Protein AF-A0A8J5NUU6-F1 (afdb_monomer)

Structure (mmCIF, N/CA/C/O backbone):
data_AF-A0A8J5NUU6-F1
#
_entry.id   AF-A0A8J5NUU6-F1
#
loop_
_atom_site.group_PDB
_atom_site.id
_atom_site.type_symbol
_atom_site.label_atom_id
_atom_site.label_alt_id
_atom_site.label_comp_id
_atom_site.label_asym_id
_atom_site.label_entity_id
_atom_site.label_seq_id
_atom_site.pdbx_PDB_ins_code
_atom_site.Cartn_x
_atom_site.Cartn_y
_atom_site.Cartn_z
_atom_site.occupancy
_atom_site.B_iso_or_equiv
_atom_site.auth_seq_id
_atom_site.auth_comp_id
_atom_site.auth_asym_id
_atom_site.auth_atom_id
_atom_site.pdbx_PDB_model_num
ATOM 1 N N . MET A 1 1 ? 20.418 12.791 -35.215 1.00 68.12 1 MET A N 1
ATOM 2 C CA . MET A 1 1 ? 19.217 13.131 -34.440 1.00 68.12 1 MET A CA 1
ATOM 3 C C . MET A 1 1 ? 18.160 13.632 -35.411 1.00 68.12 1 MET A C 1
ATOM 5 O O . MET A 1 1 ? 18.366 14.673 -36.028 1.00 68.12 1 MET A O 1
ATOM 9 N N . SER A 1 2 ? 17.126 12.833 -35.654 1.00 91.38 2 SER A N 1
ATOM 10 C CA . SER A 1 2 ? 16.006 13.143 -36.552 1.00 91.38 2 SER A CA 1
ATOM 11 C C . SER A 1 2 ? 14.933 13.961 -35.823 1.00 91.38 2 SER A C 1
ATOM 13 O O . SER A 1 2 ? 14.820 13.896 -34.602 1.00 91.38 2 SER A O 1
ATOM 15 N N . LEU A 1 3 ? 14.109 14.704 -36.568 1.00 91.75 3 LEU A N 1
ATOM 16 C CA . LEU A 1 3 ? 12.927 15.386 -36.020 1.00 91.75 3 LEU A CA 1
ATOM 17 C C . LEU A 1 3 ? 11.977 14.395 -35.320 1.00 91.75 3 LEU A C 1
ATOM 19 O O . LEU A 1 3 ? 11.332 14.749 -34.337 1.00 91.75 3 LEU A O 1
ATOM 23 N N . GLU A 1 4 ? 11.901 13.166 -35.831 1.00 91.38 4 GLU A N 1
ATOM 24 C CA . GLU A 1 4 ? 11.040 12.117 -35.281 1.00 91.38 4 GLU A CA 1
ATOM 25 C C . GLU A 1 4 ? 11.555 11.606 -33.929 1.00 91.38 4 GLU A C 1
ATOM 27 O O . GLU A 1 4 ? 10.793 11.560 -32.970 1.00 91.38 4 GLU A O 1
ATOM 32 N N . GLU A 1 5 ? 12.865 11.357 -33.815 1.00 91.25 5 GLU A N 1
ATOM 33 C CA . GLU A 1 5 ? 13.514 10.963 -32.551 1.00 91.25 5 GLU A CA 1
ATOM 34 C C . GLU A 1 5 ? 13.291 12.018 -31.454 1.00 91.25 5 GLU A C 1
ATOM 36 O O . GLU A 1 5 ? 13.052 11.686 -30.298 1.00 91.25 5 GLU A O 1
ATOM 41 N N . LEU A 1 6 ? 13.316 13.309 -31.813 1.00 91.31 6 LEU A N 1
ATOM 42 C CA . LEU A 1 6 ? 13.080 14.398 -30.861 1.00 91.31 6 LEU A CA 1
ATOM 43 C C . LEU A 1 6 ? 11.630 14.420 -30.343 1.00 91.31 6 LEU A C 1
ATOM 45 O O . LEU A 1 6 ? 11.381 14.750 -29.183 1.00 91.31 6 LEU A O 1
ATOM 49 N N . ARG A 1 7 ? 10.661 14.092 -31.208 1.00 91.88 7 ARG A N 1
ATOM 50 C CA . ARG A 1 7 ? 9.240 14.017 -30.838 1.00 91.88 7 ARG A CA 1
ATOM 51 C C . ARG A 1 7 ? 8.976 12.821 -29.937 1.00 91.88 7 ARG A C 1
ATOM 53 O O . ARG A 1 7 ? 8.292 12.983 -28.930 1.00 91.88 7 ARG A O 1
ATOM 60 N N . GLU A 1 8 ? 9.537 11.667 -30.284 1.00 91.81 8 GLU A N 1
ATOM 61 C CA . GLU A 1 8 ? 9.449 10.449 -29.480 1.00 91.81 8 GLU A CA 1
ATOM 62 C C . GLU A 1 8 ? 10.015 10.695 -28.077 1.00 91.81 8 GLU A C 1
ATOM 64 O O . GLU A 1 8 ? 9.278 10.560 -27.098 1.00 91.81 8 GLU A O 1
ATOM 69 N N . GLN A 1 9 ? 11.237 11.231 -27.978 1.00 91.81 9 GLN A N 1
ATOM 70 C CA . GLN A 1 9 ? 11.863 11.567 -26.695 1.00 91.81 9 GLN A CA 1
ATOM 71 C C . GLN A 1 9 ? 10.992 12.496 -25.841 1.00 91.81 9 GLN A C 1
ATOM 73 O O . GLN A 1 9 ? 10.765 12.242 -24.661 1.00 91.81 9 GLN A O 1
ATOM 78 N N . HIS A 1 10 ? 10.443 13.559 -26.435 1.00 89.31 10 HIS A N 1
ATOM 79 C CA . HIS A 1 10 ? 9.573 14.477 -25.703 1.00 89.31 10 HIS A CA 1
ATOM 80 C C . HIS A 1 10 ? 8.309 13.777 -25.177 1.00 89.31 10 HIS A C 1
ATOM 82 O O . HIS A 1 10 ? 7.872 14.033 -24.054 1.00 89.31 10 HIS A O 1
ATOM 88 N N . THR A 1 11 ? 7.697 12.888 -25.968 1.00 91.88 11 THR A N 1
ATOM 89 C CA . THR A 1 11 ? 6.532 12.124 -25.499 1.00 91.88 11 THR A CA 1
ATOM 90 C C . THR A 1 11 ? 6.884 11.159 -24.373 1.00 91.88 11 THR A C 1
ATOM 92 O O . THR A 1 11 ? 6.106 11.025 -23.426 1.00 91.88 11 THR A O 1
ATOM 95 N N . GLU A 1 12 ? 8.054 10.524 -24.432 1.00 90.62 12 GLU A N 1
ATOM 96 C CA . GLU A 1 12 ? 8.555 9.657 -23.368 1.00 90.62 12 GLU A CA 1
ATOM 97 C C . GLU A 1 12 ? 8.774 10.431 -22.069 1.00 90.62 12 GLU A C 1
ATOM 99 O O . GLU A 1 12 ? 8.275 10.007 -21.026 1.00 90.62 12 GLU A O 1
ATOM 104 N N . ASP A 1 13 ? 9.423 11.595 -22.134 1.00 89.81 13 ASP A N 1
ATOM 105 C CA . ASP A 1 13 ? 9.707 12.436 -20.969 1.00 89.81 13 ASP A CA 1
ATOM 106 C C . ASP A 1 13 ? 8.416 12.921 -20.293 1.00 89.81 13 ASP A C 1
ATOM 108 O O . ASP A 1 13 ? 8.259 12.820 -19.071 1.00 89.81 13 ASP A O 1
ATOM 112 N N . VAL A 1 14 ? 7.441 13.386 -21.085 1.00 92.31 14 VAL A N 1
ATOM 113 C CA . VAL A 1 14 ? 6.120 13.795 -20.580 1.00 92.31 14 VAL A CA 1
ATOM 114 C C . VAL A 1 14 ? 5.409 12.617 -19.910 1.00 92.31 14 VAL A C 1
ATOM 116 O O . VAL A 1 14 ? 4.861 12.751 -18.812 1.00 92.31 14 VAL A O 1
ATOM 119 N N . ASN A 1 15 ? 5.438 11.438 -20.534 1.00 91.12 15 ASN A N 1
ATOM 120 C CA . ASN A 1 15 ? 4.828 10.237 -19.972 1.00 91.12 15 ASN A CA 1
ATOM 121 C C . ASN A 1 15 ? 5.528 9.787 -18.684 1.00 91.12 15 ASN A C 1
ATOM 123 O O . ASN A 1 15 ? 4.853 9.411 -17.722 1.00 91.12 15 ASN A O 1
ATOM 127 N N . ALA A 1 16 ? 6.857 9.854 -18.631 1.00 89.56 16 ALA A N 1
ATOM 128 C CA . ALA A 1 16 ? 7.640 9.533 -17.445 1.00 89.56 16 ALA A CA 1
ATOM 129 C C . ALA A 1 16 ? 7.313 10.485 -16.284 1.00 89.56 16 ALA A C 1
ATOM 131 O O . ALA A 1 16 ? 7.053 10.021 -15.169 1.00 89.56 16 ALA A O 1
ATOM 132 N N . GLY A 1 17 ? 7.228 11.792 -16.551 1.00 91.12 17 GLY A N 1
ATOM 133 C CA . GLY A 1 17 ? 6.815 12.799 -15.571 1.00 91.12 17 GLY A CA 1
ATOM 134 C C . GLY A 1 17 ? 5.411 12.539 -15.017 1.00 91.12 17 GLY A C 1
ATOM 135 O O . GLY A 1 17 ? 5.215 12.488 -13.799 1.00 91.12 17 GLY A O 1
ATOM 136 N N . ASN A 1 18 ? 4.446 12.260 -15.896 1.00 94.38 18 ASN A N 1
ATOM 137 C CA . ASN A 1 18 ? 3.076 11.924 -15.501 1.00 94.38 18 ASN A CA 1
ATOM 138 C C . ASN A 1 18 ? 3.019 10.656 -14.631 1.00 94.38 18 ASN A C 1
ATOM 140 O O . ASN A 1 18 ? 2.357 10.642 -13.589 1.00 94.38 18 ASN A O 1
ATOM 144 N N . LYS A 1 19 ? 3.751 9.597 -15.008 1.00 91.88 19 LYS A N 1
ATOM 145 C CA . LYS A 1 19 ? 3.853 8.360 -14.212 1.00 91.88 19 LYS A CA 1
ATOM 146 C C . LYS A 1 19 ? 4.470 8.628 -12.837 1.00 91.88 19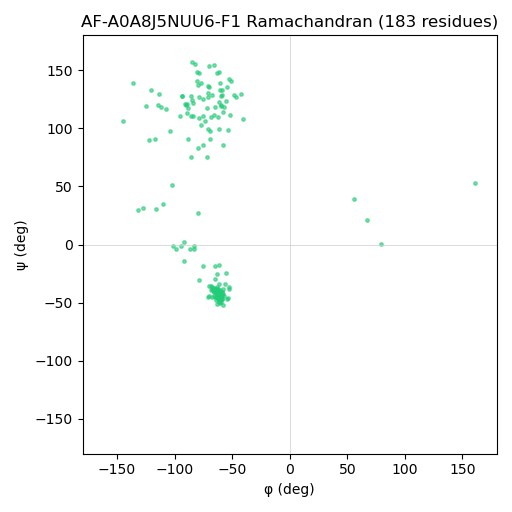 LYS A C 1
ATOM 148 O O . LYS A 1 19 ? 3.985 8.099 -11.834 1.00 91.88 19 LYS A O 1
ATOM 153 N N . ALA A 1 20 ? 5.512 9.455 -12.759 1.00 93.44 20 ALA A N 1
ATOM 154 C CA . ALA A 1 20 ? 6.141 9.824 -11.493 1.00 93.44 20 ALA A CA 1
ATOM 155 C C . ALA A 1 20 ? 5.159 10.562 -10.568 1.00 93.44 20 ALA A C 1
ATOM 157 O O . ALA A 1 20 ? 5.032 10.203 -9.393 1.00 93.44 20 ALA A O 1
ATOM 158 N N . GLN A 1 21 ? 4.396 11.518 -11.106 1.00 96.75 21 GLN A N 1
ATOM 159 C CA . GLN A 1 21 ? 3.371 12.243 -10.355 1.00 96.75 21 GLN A CA 1
ATOM 160 C C . GLN A 1 21 ? 2.261 11.313 -9.843 1.00 96.75 21 GLN A C 1
ATOM 162 O O . GLN A 1 21 ? 1.892 11.387 -8.670 1.00 96.75 21 GLN A O 1
ATOM 167 N N . GLN A 1 22 ? 1.765 10.392 -10.674 1.00 95.25 22 GLN A N 1
ATOM 168 C CA . GLN A 1 22 ? 0.768 9.399 -10.255 1.00 95.25 22 GLN A CA 1
ATOM 169 C C . GLN A 1 22 ? 1.293 8.508 -9.121 1.00 95.25 22 GLN A C 1
ATOM 171 O O . GLN A 1 22 ? 0.608 8.284 -8.121 1.00 95.25 22 GLN A O 1
ATOM 176 N N . ARG A 1 23 ? 2.541 8.034 -9.227 1.00 95.44 23 ARG A N 1
ATOM 177 C CA . ARG A 1 23 ? 3.179 7.237 -8.167 1.00 95.44 23 ARG A CA 1
ATOM 178 C C . ARG A 1 23 ? 3.325 8.031 -6.870 1.00 95.44 23 ARG A C 1
ATOM 180 O O . ARG A 1 23 ? 3.114 7.464 -5.797 1.00 95.44 23 ARG A O 1
ATOM 187 N N . LEU A 1 24 ? 3.646 9.323 -6.943 1.00 97.38 24 LEU A N 1
ATOM 188 C CA . LEU A 1 24 ? 3.690 10.202 -5.773 1.00 97.38 24 LEU A CA 1
ATOM 189 C C . LEU A 1 24 ? 2.304 10.345 -5.124 1.00 97.38 24 LEU A C 1
ATOM 191 O O . LEU A 1 24 ? 2.181 10.192 -3.909 1.00 97.38 24 LEU A O 1
ATOM 195 N N . GLN A 1 25 ? 1.252 10.561 -5.917 1.00 97.75 25 GLN A N 1
ATOM 196 C CA . GLN A 1 25 ? -0.123 10.629 -5.412 1.00 97.75 25 GLN A CA 1
ATOM 197 C C . GLN A 1 25 ? -0.541 9.334 -4.704 1.00 97.75 25 GLN A C 1
ATOM 199 O O . GLN A 1 25 ? -1.082 9.387 -3.599 1.00 97.75 25 GLN A O 1
ATOM 204 N N . LEU A 1 26 ? -0.217 8.172 -5.280 1.00 97.56 26 LEU A N 1
ATOM 205 C CA . LEU A 1 26 ? -0.448 6.873 -4.644 1.00 97.56 26 LEU A CA 1
ATOM 206 C C . LEU A 1 26 ? 0.301 6.751 -3.308 1.00 97.56 26 LEU A C 1
ATOM 208 O O . LEU A 1 26 ? -0.284 6.333 -2.308 1.00 97.56 26 LEU A O 1
ATOM 212 N N . ARG A 1 27 ? 1.575 7.161 -3.239 1.00 97.94 27 ARG A N 1
ATOM 213 C CA . ARG A 1 27 ? 2.337 7.166 -1.975 1.00 97.94 27 ARG A CA 1
ATOM 214 C C . ARG A 1 27 ? 1.673 8.049 -0.919 1.00 97.94 27 ARG A C 1
ATOM 216 O O . ARG A 1 27 ? 1.540 7.615 0.223 1.00 97.94 27 ARG A O 1
ATOM 223 N N . ASN A 1 28 ? 1.206 9.236 -1.302 1.00 98.25 28 ASN A N 1
ATOM 224 C CA . ASN A 1 28 ? 0.515 10.151 -0.395 1.00 98.25 28 ASN A CA 1
ATOM 225 C C . ASN A 1 28 ? -0.794 9.550 0.132 1.00 98.25 28 ASN A C 1
ATOM 227 O O . ASN A 1 28 ? -1.042 9.585 1.338 1.00 98.25 28 ASN A O 1
ATOM 231 N N . LEU A 1 29 ? -1.595 8.931 -0.741 1.00 98.19 29 LEU A N 1
ATOM 232 C CA . LEU A 1 29 ? -2.841 8.271 -0.347 1.00 98.19 29 LEU A CA 1
ATOM 233 C C . LEU A 1 29 ? -2.588 7.083 0.593 1.00 98.19 29 LEU A C 1
ATOM 235 O O . LEU A 1 29 ? -3.284 6.918 1.595 1.00 98.19 29 LEU A O 1
ATOM 239 N N . ARG A 1 30 ? -1.539 6.294 0.333 1.00 98.19 30 ARG A N 1
ATOM 240 C CA . ARG A 1 30 ? -1.112 5.216 1.236 1.00 98.19 30 ARG A CA 1
ATOM 241 C C . ARG A 1 30 ? -0.721 5.759 2.607 1.00 98.19 30 ARG A C 1
ATOM 243 O O . ARG A 1 30 ? -1.126 5.194 3.621 1.00 98.19 30 ARG A O 1
ATOM 250 N N . SER A 1 31 ? 0.059 6.837 2.646 1.00 98.25 31 SER A N 1
ATOM 251 C CA . SER A 1 31 ? 0.454 7.496 3.894 1.00 98.25 31 SER A CA 1
ATOM 252 C C . SER A 1 31 ? -0.759 8.003 4.671 1.00 98.25 31 SER A C 1
ATOM 254 O O . SER A 1 31 ? -0.811 7.844 5.888 1.00 98.25 31 SER A O 1
ATOM 256 N N . PHE A 1 32 ? -1.764 8.547 3.982 1.00 98.12 32 PHE A N 1
ATOM 257 C CA . PHE A 1 32 ? -3.028 8.939 4.600 1.00 98.12 32 PHE A CA 1
ATOM 258 C C . PHE A 1 32 ? -3.758 7.745 5.235 1.00 98.12 32 PHE A C 1
ATOM 260 O O . PHE A 1 32 ? -4.085 7.806 6.419 1.00 98.12 32 PHE A O 1
ATOM 267 N N . ALA A 1 33 ? -3.945 6.639 4.504 1.00 98.25 33 ALA A N 1
ATOM 268 C CA . ALA A 1 33 ? -4.604 5.441 5.037 1.00 98.25 33 ALA A CA 1
ATOM 269 C C . ALA A 1 33 ? -3.877 4.879 6.274 1.00 98.25 33 ALA A C 1
ATOM 271 O O . ALA A 1 33 ? -4.509 4.534 7.269 1.00 98.25 33 ALA A O 1
ATOM 272 N N . ILE A 1 34 ? -2.538 4.865 6.256 1.00 98.19 34 ILE A N 1
ATOM 273 C CA . ILE A 1 34 ? -1.724 4.446 7.407 1.00 98.19 34 ILE A CA 1
ATOM 274 C C . ILE A 1 34 ? -1.969 5.352 8.622 1.00 98.19 34 ILE A C 1
ATOM 276 O O . ILE A 1 34 ? -2.144 4.842 9.727 1.00 98.19 34 ILE A O 1
ATOM 280 N N . ARG A 1 35 ? -2.016 6.679 8.434 1.00 98.50 35 ARG A N 1
ATOM 281 C CA . ARG A 1 35 ? -2.304 7.626 9.527 1.00 98.50 35 ARG A CA 1
ATOM 282 C C . ARG A 1 35 ? -3.685 7.384 10.136 1.00 98.50 35 ARG A C 1
ATOM 284 O O . ARG A 1 35 ? -3.797 7.372 11.355 1.00 98.50 35 ARG A O 1
ATOM 291 N N . GLN A 1 36 ? -4.702 7.132 9.311 1.00 98.38 36 GLN A N 1
ATOM 292 C CA . GLN A 1 36 ? -6.053 6.815 9.792 1.00 98.38 36 GLN A CA 1
ATOM 293 C C . GLN A 1 36 ? -6.080 5.521 10.621 1.00 98.38 36 GLN A C 1
ATOM 295 O O . GLN A 1 36 ? -6.636 5.485 11.720 1.00 98.38 36 GLN A O 1
ATOM 300 N N . MET A 1 37 ? -5.409 4.467 10.149 1.00 98.31 37 MET A N 1
ATOM 301 C CA . MET A 1 37 ? -5.271 3.216 10.905 1.00 98.31 37 MET A CA 1
ATOM 302 C C . MET A 1 37 ? -4.555 3.425 12.247 1.00 98.31 37 MET A C 1
ATOM 304 O O . MET A 1 37 ? -4.954 2.837 13.256 1.00 98.31 37 MET A O 1
ATOM 308 N N . GLU A 1 38 ? -3.510 4.255 12.278 1.00 98.31 38 GLU A N 1
ATOM 309 C CA . GLU A 1 38 ? -2.771 4.553 13.507 1.00 98.31 38 GLU A CA 1
ATOM 310 C C . GLU A 1 38 ? -3.601 5.397 14.481 1.00 98.31 38 GLU A C 1
ATOM 312 O O . GLU A 1 38 ? -3.582 5.122 15.675 1.00 98.31 38 GLU A O 1
ATOM 317 N N . GLU A 1 39 ? -4.426 6.328 13.996 1.00 98.19 39 GLU A N 1
ATOM 318 C CA . GLU A 1 39 ? -5.352 7.087 14.843 1.00 98.19 39 GLU A CA 1
ATOM 319 C C . GLU A 1 39 ? -6.375 6.165 15.535 1.00 98.19 39 GLU A C 1
ATOM 321 O O . GLU A 1 39 ? -6.690 6.322 16.721 1.00 98.19 39 GLU A O 1
ATOM 326 N N . ILE A 1 40 ? -6.876 5.150 14.824 1.00 97.69 40 ILE A N 1
ATOM 327 C CA . ILE A 1 40 ? -7.740 4.114 15.409 1.00 97.69 40 ILE A CA 1
ATOM 328 C C . ILE A 1 40 ? -6.970 3.316 16.472 1.00 97.69 40 ILE A C 1
ATOM 330 O O . ILE A 1 40 ? -7.501 3.047 17.556 1.00 97.69 40 ILE A O 1
ATOM 334 N N . ARG A 1 41 ? -5.704 2.983 16.205 1.00 97.25 41 ARG A N 1
ATOM 335 C CA . ARG A 1 41 ? -4.829 2.277 17.151 1.00 97.25 41 ARG A CA 1
ATOM 336 C C . ARG A 1 41 ? -4.514 3.116 18.392 1.00 97.25 41 ARG A C 1
ATOM 338 O O . ARG A 1 41 ? -4.510 2.580 19.498 1.00 97.25 41 ARG A O 1
ATOM 345 N N . ASP A 1 42 ? -4.335 4.423 18.243 1.00 97.75 42 ASP A N 1
ATOM 346 C CA . ASP A 1 42 ? -4.180 5.372 19.346 1.00 97.75 42 ASP A CA 1
ATOM 347 C C . ASP A 1 42 ? -5.427 5.445 20.218 1.00 97.75 42 ASP A C 1
ATOM 349 O O . ASP A 1 42 ? -5.340 5.396 21.449 1.00 97.75 42 ASP A O 1
ATOM 353 N N . LYS A 1 43 ? -6.605 5.517 19.589 1.00 96.38 43 LYS A N 1
ATOM 354 C CA . LYS A 1 43 ? -7.888 5.478 20.302 1.00 96.38 43 LYS A CA 1
ATOM 355 C C . LYS A 1 43 ? -8.015 4.188 21.114 1.00 96.38 43 LYS A C 1
ATOM 357 O O . LYS A 1 43 ? -8.442 4.258 22.266 1.00 96.38 43 LYS A O 1
ATOM 362 N N . TRP A 1 44 ? -7.597 3.047 20.564 1.00 96.50 44 TRP A N 1
ATOM 363 C CA . TRP A 1 44 ? -7.535 1.791 21.310 1.00 96.50 44 TRP A CA 1
ATOM 364 C C . TRP A 1 44 ? -6.543 1.864 22.472 1.00 96.50 44 TRP A C 1
ATOM 366 O O . TRP A 1 44 ? -6.935 1.592 23.600 1.00 96.50 44 TRP A O 1
ATOM 376 N N . ARG A 1 45 ? -5.293 2.296 22.256 1.00 94.69 45 ARG A N 1
ATOM 377 C CA . ARG A 1 45 ? -4.286 2.396 23.331 1.00 94.69 45 ARG A CA 1
ATOM 378 C C . ARG A 1 45 ? -4.786 3.209 24.530 1.00 94.69 45 ARG A C 1
ATOM 380 O O . ARG A 1 45 ? -4.519 2.810 25.663 1.00 94.69 45 ARG A O 1
ATOM 387 N N . LYS A 1 46 ? -5.541 4.284 24.269 1.00 94.25 46 LYS A N 1
ATOM 388 C CA . LYS A 1 46 ? -6.147 5.168 25.280 1.00 94.25 46 LYS A CA 1
ATOM 389 C C . LYS A 1 46 ? -7.421 4.606 25.929 1.00 94.25 46 LYS A C 1
ATOM 391 O O . LYS A 1 46 ? -7.693 4.945 27.072 1.00 94.25 46 LYS A O 1
ATOM 396 N N . LYS A 1 47 ? -8.219 3.796 25.219 1.00 91.50 47 LYS A N 1
ATOM 397 C CA . LYS A 1 47 ? -9.562 3.335 25.649 1.00 91.50 47 LYS A CA 1
ATOM 398 C C . LYS A 1 47 ? -9.733 1.811 25.596 1.00 91.50 47 LYS A C 1
ATOM 400 O O . LYS A 1 47 ? -10.813 1.317 25.279 1.00 91.50 47 LYS A O 1
ATOM 405 N N . LYS A 1 48 ? -8.656 1.058 25.824 1.00 88.00 48 LYS A N 1
ATOM 406 C CA . LYS A 1 48 ? -8.651 -0.415 25.734 1.00 88.00 48 LYS A CA 1
ATOM 407 C C . LYS A 1 48 ? -9.329 -1.104 26.916 1.00 88.00 48 LYS A C 1
ATOM 409 O O . LYS A 1 48 ? -9.653 -2.279 26.798 1.00 88.00 48 LYS A O 1
ATOM 414 N N . GLU A 1 49 ? -9.516 -0.416 28.034 1.00 88.88 49 GLU A N 1
ATOM 415 C CA . GLU A 1 49 ? -10.222 -0.932 29.209 1.00 88.88 49 GLU A CA 1
ATOM 416 C C . GLU A 1 49 ? -11.712 -0.615 29.090 1.00 88.88 49 GLU A C 1
ATOM 418 O O . GLU A 1 49 ? -12.101 0.540 28.918 1.00 88.88 49 GLU A O 1
ATOM 423 N N . VAL A 1 50 ? -12.538 -1.661 29.106 1.00 84.50 50 VAL A N 1
ATOM 424 C CA . VAL A 1 50 ? -13.990 -1.581 28.938 1.00 84.50 50 VAL A CA 1
ATOM 425 C C . VAL A 1 50 ? -14.664 -2.485 29.967 1.00 84.50 50 VAL A C 1
ATOM 427 O O . VAL A 1 50 ? -14.211 -3.603 30.213 1.00 84.50 50 VAL A O 1
ATOM 430 N N . ILE A 1 51 ? -15.759 -2.019 30.569 1.00 84.19 51 ILE A N 1
ATOM 431 C CA . ILE A 1 51 ? -16.549 -2.812 31.516 1.00 84.19 51 ILE A CA 1
ATOM 432 C C . ILE A 1 51 ? -17.432 -3.777 30.723 1.00 84.19 51 ILE A C 1
ATOM 434 O O . ILE A 1 51 ? -18.404 -3.372 30.089 1.00 84.19 51 ILE A O 1
ATOM 438 N N . MET A 1 52 ? -17.108 -5.066 30.776 1.00 79.69 52 MET A N 1
ATOM 439 C CA . MET A 1 52 ? -17.917 -6.134 30.195 1.00 79.69 52 MET A CA 1
ATOM 440 C C . MET A 1 52 ? -18.503 -6.989 31.313 1.00 79.69 52 MET A C 1
ATOM 442 O O . MET A 1 52 ? -17.765 -7.631 32.059 1.00 79.69 52 MET A O 1
ATOM 446 N N . ASN A 1 53 ? -19.834 -7.038 31.397 1.00 81.25 53 ASN A N 1
ATOM 447 C CA . ASN A 1 53 ? -20.567 -7.820 32.399 1.00 81.25 53 ASN A CA 1
ATOM 448 C C . ASN A 1 53 ? -20.167 -7.471 33.849 1.00 81.25 53 ASN A C 1
ATOM 450 O O . ASN A 1 53 ? -20.024 -8.357 34.686 1.00 81.25 53 ASN A O 1
ATOM 454 N N . GLY A 1 54 ? -19.939 -6.184 34.134 1.00 83.88 54 GLY A N 1
ATOM 455 C CA . GLY A 1 54 ? -19.569 -5.697 35.470 1.00 83.88 54 GLY A CA 1
ATOM 456 C C . GLY A 1 54 ? -18.098 -5.892 35.855 1.00 83.88 54 GLY A C 1
ATOM 457 O O . GLY A 1 54 ? -17.711 -5.490 36.946 1.00 83.88 54 GLY A O 1
ATOM 458 N N . VAL A 1 55 ? -17.273 -6.463 34.970 1.00 85.12 55 VAL A N 1
ATOM 459 C CA . VAL A 1 55 ? -15.826 -6.619 35.174 1.00 85.12 55 VAL A CA 1
ATOM 460 C C . VAL A 1 55 ? -15.078 -5.748 34.174 1.00 85.12 55 VAL A C 1
ATOM 462 O O . VAL A 1 55 ? -15.330 -5.814 32.968 1.00 85.12 55 VAL A O 1
ATOM 465 N N . GLU A 1 56 ? -14.133 -4.949 34.662 1.00 86.88 56 GLU A N 1
ATOM 466 C CA . GLU A 1 56 ? -13.204 -4.220 33.803 1.00 86.88 56 GLU A CA 1
ATOM 467 C C . GLU A 1 56 ? -12.306 -5.207 33.056 1.00 86.88 56 GLU A C 1
ATOM 469 O O . GLU A 1 56 ? -11.563 -5.994 33.647 1.00 86.88 56 GLU A O 1
ATOM 474 N N . LYS A 1 57 ? -12.399 -5.191 31.727 1.00 90.25 57 LYS A N 1
ATOM 475 C CA . LYS A 1 57 ? -11.580 -6.012 30.844 1.00 90.25 57 LYS A CA 1
ATOM 476 C C . LYS A 1 57 ? -10.791 -5.129 29.905 1.00 90.25 57 LYS A C 1
ATOM 478 O O . LYS A 1 57 ? -11.324 -4.252 29.231 1.00 90.25 57 LYS A O 1
ATOM 483 N N . ARG A 1 58 ? -9.503 -5.428 29.797 1.00 92.06 58 ARG A N 1
ATOM 484 C CA . ARG A 1 58 ? -8.641 -4.846 28.778 1.00 92.06 58 ARG A CA 1
ATOM 485 C C . ARG A 1 58 ? -8.774 -5.646 27.484 1.00 92.06 58 ARG A C 1
ATOM 487 O O . ARG A 1 58 ? -8.332 -6.790 27.410 1.00 92.06 58 ARG A O 1
ATOM 494 N N . LEU A 1 59 ? -9.385 -5.043 26.472 1.00 93.69 59 LEU A N 1
ATOM 495 C CA . LEU A 1 59 ? -9.648 -5.680 25.186 1.00 93.69 59 LEU A CA 1
ATOM 496 C C . LEU A 1 59 ? -8.416 -5.681 24.281 1.00 93.69 59 LEU A C 1
ATOM 498 O O . LEU A 1 59 ? -7.687 -4.688 24.170 1.00 93.69 59 LEU A O 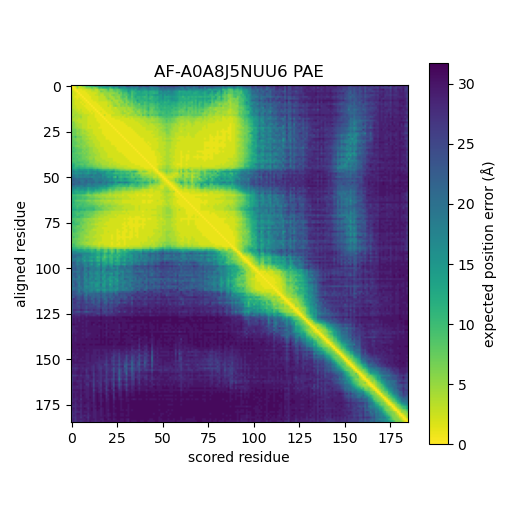1
ATOM 502 N N . GLN A 1 60 ? -8.227 -6.798 23.577 1.00 95.19 60 GLN A N 1
ATOM 503 C CA . GLN A 1 60 ? -7.311 -6.865 22.439 1.00 95.19 60 GLN A CA 1
ATOM 504 C C . GLN A 1 60 ? -7.830 -5.979 21.303 1.00 95.19 60 GLN A C 1
ATOM 506 O O . GLN A 1 60 ? -9.035 -5.760 21.188 1.00 95.19 60 GLN A O 1
ATOM 511 N N . PHE A 1 61 ? -6.938 -5.493 20.436 1.00 95.88 61 PHE A N 1
ATOM 512 C CA . PHE A 1 61 ? -7.302 -4.529 19.389 1.00 95.88 61 PHE A CA 1
ATOM 513 C C . PHE A 1 61 ? -8.470 -5.003 18.513 1.00 95.88 61 PHE A C 1
ATOM 515 O O . PHE A 1 61 ? -9.431 -4.265 18.328 1.00 95.88 61 PHE A O 1
ATOM 522 N N . LYS A 1 62 ? -8.443 -6.261 18.052 1.00 95.75 62 LYS A N 1
ATOM 523 C CA . LYS A 1 62 ? -9.515 -6.835 17.225 1.00 95.75 62 LYS A CA 1
ATOM 524 C C . LYS A 1 62 ? -10.873 -6.856 17.943 1.00 95.75 62 LYS A C 1
ATOM 526 O O . LYS A 1 62 ? -11.860 -6.391 17.393 1.00 95.75 62 LYS A O 1
ATOM 531 N N . GLN A 1 63 ? -10.902 -7.324 19.191 1.00 94.88 63 GLN A N 1
ATOM 532 C CA . GLN A 1 63 ? -12.123 -7.345 20.008 1.00 94.88 63 GLN A CA 1
ATOM 533 C C . GLN A 1 63 ? -12.646 -5.931 20.282 1.00 94.88 63 GLN A C 1
ATOM 535 O O . GLN A 1 63 ? -13.849 -5.697 20.307 1.00 94.88 63 GLN A O 1
ATOM 540 N N . TRP A 1 64 ? -11.739 -4.974 20.478 1.00 96.00 64 TRP A N 1
ATOM 541 C CA . TRP A 1 64 ? -12.095 -3.574 20.668 1.00 96.00 64 TRP A CA 1
ATOM 542 C C . TRP A 1 64 ? -12.685 -2.947 19.398 1.00 96.00 64 TRP A C 1
ATOM 544 O O . TRP A 1 64 ? -13.634 -2.171 19.492 1.00 96.00 64 TRP A O 1
ATOM 554 N N . LEU A 1 65 ? -12.167 -3.289 18.214 1.00 96.69 65 LEU A N 1
ATOM 555 C CA . LEU A 1 65 ? -12.742 -2.849 16.940 1.00 96.69 65 LEU A CA 1
ATOM 556 C C . LEU A 1 65 ? -14.175 -3.359 16.770 1.00 96.69 65 LEU A C 1
ATOM 558 O O . LEU A 1 65 ? -15.058 -2.549 16.505 1.00 96.69 65 LEU A O 1
ATOM 562 N N . GLU A 1 66 ? -14.402 -4.657 16.994 1.00 95.62 66 GLU A N 1
ATOM 563 C CA . GLU A 1 66 ? -15.731 -5.283 16.921 1.00 95.62 66 GLU A CA 1
ATOM 564 C C . GLU A 1 66 ? -16.697 -4.659 17.939 1.00 95.62 66 GLU A C 1
ATOM 566 O O . GLU A 1 66 ? -17.818 -4.294 17.596 1.00 95.62 66 GLU A O 1
ATOM 571 N N . HIS A 1 67 ? -16.251 -4.447 19.182 1.00 92.94 67 HIS A N 1
ATOM 572 C CA . HIS A 1 67 ? -17.088 -3.820 20.204 1.00 92.94 67 HIS A CA 1
ATOM 573 C C . HIS A 1 67 ? -17.443 -2.364 19.857 1.00 92.94 67 HIS A C 1
ATOM 575 O O . HIS A 1 67 ? -18.569 -1.925 20.096 1.00 92.94 67 HIS A O 1
ATOM 581 N N . THR A 1 68 ? -16.495 -1.598 19.314 1.00 93.69 68 THR A N 1
ATOM 582 C CA . THR A 1 68 ? -16.707 -0.179 18.984 1.00 93.69 68 THR A CA 1
ATOM 583 C C . THR A 1 68 ? -17.317 0.055 17.600 1.00 93.69 68 THR A C 1
ATOM 585 O O . THR A 1 68 ? -17.593 1.208 17.272 1.00 93.69 68 THR A O 1
ATOM 588 N N . GLY A 1 69 ? -17.518 -0.996 16.797 1.00 94.19 69 GLY A N 1
ATOM 589 C CA . GLY A 1 69 ? -18.004 -0.906 15.414 1.00 94.19 69 GLY A CA 1
ATOM 590 C C . GLY A 1 69 ? -17.019 -0.241 14.445 1.00 94.19 69 GLY A C 1
ATOM 591 O O . GLY A 1 69 ? -17.422 0.289 13.412 1.00 94.19 69 GLY A O 1
ATOM 592 N N . LYS A 1 70 ? -15.727 -0.203 14.794 1.00 96.06 70 LYS A N 1
ATOM 593 C CA . LYS A 1 70 ? -14.656 0.390 13.966 1.00 96.06 70 LYS A CA 1
ATOM 594 C C . LYS A 1 70 ? -13.943 -0.626 13.084 1.00 96.06 70 LYS A C 1
ATOM 596 O O . LYS A 1 70 ? -13.017 -0.270 12.359 1.00 96.06 70 LYS A O 1
ATOM 601 N N . ASP A 1 71 ? -14.336 -1.886 13.170 1.00 97.12 71 ASP A N 1
ATOM 602 C CA . ASP A 1 71 ? -13.815 -2.981 12.361 1.00 97.12 71 ASP A CA 1
ATOM 603 C C . ASP A 1 71 ? -13.980 -2.705 10.861 1.00 97.12 71 ASP A C 1
ATOM 605 O O . ASP A 1 71 ? -13.012 -2.842 10.114 1.00 97.12 71 ASP A O 1
ATOM 609 N N . VAL A 1 72 ? -15.151 -2.212 10.441 1.00 97.50 72 VAL A N 1
ATOM 610 C CA . VAL A 1 72 ? -15.432 -1.865 9.038 1.00 97.50 72 VAL A CA 1
ATOM 611 C C . VAL A 1 72 ? -14.547 -0.713 8.556 1.00 97.50 72 VAL A C 1
ATOM 613 O O . VAL A 1 72 ? -13.956 -0.786 7.478 1.00 97.50 72 VAL A O 1
ATOM 616 N N . GLU A 1 73 ? -14.416 0.343 9.363 1.00 97.44 73 GLU A N 1
ATOM 617 C CA . GLU A 1 73 ? -13.588 1.509 9.032 1.00 97.44 73 GLU A CA 1
ATOM 618 C C . GLU A 1 73 ? -12.104 1.121 8.919 1.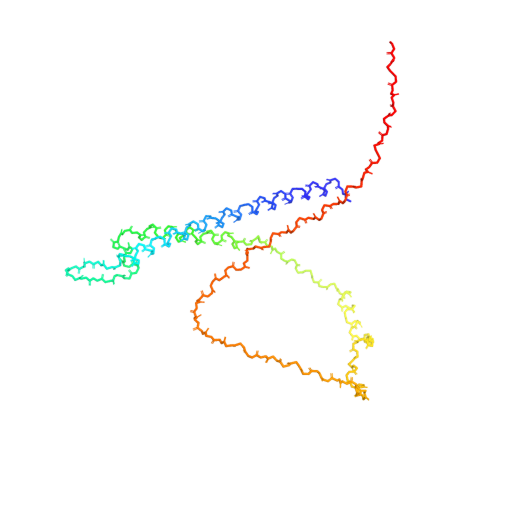00 97.44 73 GLU A C 1
ATOM 620 O O . GLU A 1 73 ? -11.446 1.432 7.924 1.00 97.44 73 GLU A O 1
ATOM 625 N N . TYR A 1 74 ? -11.583 0.378 9.900 1.00 98.25 74 TYR A N 1
ATOM 626 C CA . TYR A 1 74 ? -10.199 -0.093 9.886 1.00 98.25 74 TYR A CA 1
ATOM 627 C C . TYR A 1 74 ? -9.921 -1.018 8.691 1.00 98.25 74 TYR A C 1
ATOM 629 O O . TYR A 1 74 ? -8.893 -0.868 8.029 1.00 98.25 74 TYR A O 1
ATOM 637 N N . ALA A 1 75 ? -10.838 -1.944 8.386 1.00 97.94 75 ALA A N 1
ATOM 638 C CA . ALA A 1 75 ? -10.713 -2.851 7.247 1.00 97.94 75 ALA A CA 1
ATOM 639 C C . ALA A 1 75 ? -10.723 -2.103 5.905 1.00 97.94 75 ALA A C 1
ATOM 641 O O . ALA A 1 75 ? -9.952 -2.450 5.013 1.00 97.94 75 ALA A O 1
ATOM 642 N N . SER A 1 76 ? -11.536 -1.050 5.773 1.00 98.38 76 SER A N 1
ATOM 643 C CA . SER A 1 76 ? -11.557 -0.189 4.583 1.00 98.38 76 SER A CA 1
ATOM 644 C C . SER A 1 76 ? -10.201 0.486 4.341 1.00 98.38 76 SER A C 1
ATOM 646 O O . SER A 1 76 ? -9.654 0.423 3.234 1.00 98.38 76 SER A O 1
ATOM 648 N N . TYR A 1 77 ? -9.595 1.068 5.385 1.00 98.44 77 TYR A N 1
ATOM 649 C CA . TYR A 1 77 ? -8.268 1.677 5.263 1.00 98.44 77 TYR A CA 1
ATOM 650 C C . TYR A 1 77 ? -7.165 0.652 4.979 1.00 98.44 77 TYR A C 1
ATOM 652 O O . TYR A 1 77 ? -6.282 0.935 4.166 1.00 98.44 77 TYR A O 1
ATOM 660 N N . ASP A 1 78 ? -7.210 -0.537 5.590 1.00 98.25 78 ASP A N 1
ATOM 661 C CA . ASP A 1 78 ? -6.214 -1.579 5.316 1.00 98.25 78 ASP A CA 1
ATOM 662 C C . ASP A 1 78 ? -6.340 -2.138 3.890 1.00 98.25 78 ASP A C 1
ATOM 664 O O . ASP A 1 78 ? -5.328 -2.313 3.211 1.00 98.25 78 ASP A O 1
ATOM 668 N N . ALA A 1 79 ? -7.567 -2.327 3.391 1.00 98.25 79 ALA A N 1
ATOM 669 C CA . ALA A 1 79 ? -7.818 -2.729 2.009 1.00 98.25 79 ALA A CA 1
ATOM 670 C C . ALA A 1 79 ? -7.293 -1.683 1.014 1.00 98.25 79 ALA A C 1
ATOM 672 O O . ALA A 1 79 ? -6.555 -2.025 0.091 1.00 98.25 79 ALA A O 1
ATOM 673 N N . SER A 1 80 ? -7.588 -0.398 1.246 1.00 97.81 80 SER A N 1
ATOM 674 C CA . SER A 1 80 ? -7.057 0.710 0.441 1.00 97.81 80 SER A CA 1
ATOM 675 C C . SER A 1 80 ? -5.524 0.737 0.454 1.00 97.81 80 SER A C 1
ATOM 677 O O . SER A 1 80 ? -4.874 0.778 -0.593 1.00 97.81 80 SER A O 1
ATOM 679 N N . ARG A 1 81 ? -4.911 0.610 1.637 1.00 98.12 81 ARG A N 1
ATOM 680 C CA . ARG A 1 81 ? -3.454 0.516 1.797 1.00 98.12 81 ARG A CA 1
ATOM 681 C C . ARG A 1 81 ? -2.861 -0.667 1.019 1.00 98.12 81 ARG A C 1
ATOM 683 O O . ARG A 1 81 ? -1.781 -0.517 0.436 1.00 98.12 81 ARG A O 1
ATOM 690 N N . ALA A 1 82 ? -3.510 -1.831 1.047 1.00 97.81 82 ALA A N 1
ATOM 691 C CA . ALA A 1 82 ? -3.062 -3.036 0.353 1.00 97.81 82 ALA A CA 1
ATOM 692 C C . ALA A 1 82 ? -3.151 -2.883 -1.173 1.00 97.81 82 ALA A C 1
ATOM 694 O O . ALA A 1 82 ? -2.175 -3.174 -1.867 1.00 97.81 82 ALA A O 1
ATOM 695 N N . GLU A 1 83 ? -4.262 -2.346 -1.673 1.00 98.00 83 GLU A N 1
ATOM 696 C CA . GLU A 1 83 ? -4.482 -2.072 -3.096 1.00 98.00 83 GLU A CA 1
ATOM 697 C C . GLU A 1 83 ? -3.453 -1.074 -3.642 1.00 98.00 83 GLU A C 1
ATOM 699 O O . GLU A 1 83 ? -2.780 -1.328 -4.641 1.00 98.00 83 GLU A O 1
ATOM 704 N N . ILE A 1 84 ? -3.213 0.029 -2.930 1.00 97.81 84 ILE A N 1
ATOM 705 C CA . ILE A 1 84 ? -2.211 1.018 -3.343 1.00 97.81 84 ILE A CA 1
ATOM 706 C C . ILE A 1 84 ? -0.803 0.409 -3.359 1.00 97.81 84 ILE A C 1
ATOM 708 O O . ILE A 1 84 ? 0.000 0.697 -4.250 1.00 97.81 84 ILE A O 1
ATOM 712 N N . ARG A 1 85 ? -0.477 -0.456 -2.389 1.00 96.94 85 ARG A N 1
ATOM 713 C CA . ARG A 1 85 ? 0.804 -1.176 -2.378 1.00 96.94 85 ARG A CA 1
ATOM 714 C C . ARG A 1 85 ? 0.933 -2.083 -3.601 1.00 96.94 85 ARG A C 1
ATOM 716 O O . ARG A 1 85 ? 2.013 -2.135 -4.185 1.00 96.94 85 ARG A O 1
ATOM 723 N N . TYR A 1 86 ? -0.136 -2.781 -3.973 1.00 95.81 86 TYR A N 1
ATOM 724 C CA . TYR A 1 86 ? 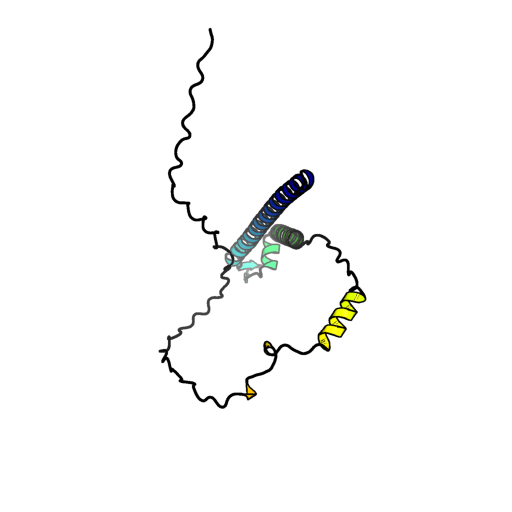-0.164 -3.605 -5.176 1.00 95.81 86 TYR A CA 1
ATOM 725 C C . TYR A 1 86 ? 0.108 -2.759 -6.427 1.00 95.81 86 TYR A C 1
ATOM 727 O O . TYR A 1 86 ? 1.036 -3.071 -7.174 1.00 95.81 86 TYR A O 1
ATOM 735 N N . GLN A 1 87 ? -0.588 -1.631 -6.596 1.00 94.56 87 GLN A N 1
ATOM 736 C CA . GLN A 1 87 ? -0.382 -0.729 -7.737 1.00 94.56 87 GLN A CA 1
ATOM 737 C C . GLN A 1 87 ? 1.039 -0.154 -7.800 1.00 94.56 87 GLN A C 1
ATOM 739 O O . GLN A 1 87 ? 1.646 -0.115 -8.868 1.00 94.56 87 GLN A O 1
ATOM 744 N N . LEU A 1 88 ? 1.615 0.245 -6.661 1.00 94.19 88 LEU A N 1
ATOM 745 C CA . LEU A 1 88 ? 2.987 0.766 -6.610 1.00 94.19 88 LEU A CA 1
ATOM 746 C C . LEU A 1 88 ? 4.045 -0.281 -6.992 1.00 94.19 88 LEU A C 1
ATOM 748 O O . LEU A 1 88 ? 5.099 0.094 -7.522 1.00 94.19 88 LEU A O 1
ATOM 752 N N . ASN A 1 89 ? 3.762 -1.558 -6.723 1.00 92.75 89 ASN A N 1
ATOM 753 C CA . ASN A 1 89 ? 4.648 -2.691 -6.983 1.00 92.75 89 ASN A CA 1
ATOM 754 C C . ASN A 1 89 ? 4.427 -3.346 -8.350 1.00 92.75 89 ASN A C 1
ATOM 756 O O . ASN A 1 89 ? 5.274 -4.136 -8.774 1.00 92.75 89 ASN A O 1
ATOM 760 N N . LYS A 1 90 ? 3.314 -3.046 -9.027 1.00 88.69 90 LYS A N 1
ATOM 761 C CA . LYS A 1 90 ? 3.038 -3.541 -10.372 1.00 88.69 90 LYS A CA 1
ATOM 762 C C . LYS A 1 90 ? 4.122 -3.012 -11.314 1.00 88.69 90 LYS A C 1
ATOM 764 O O . LYS A 1 90 ? 4.209 -1.811 -11.564 1.00 88.69 90 LYS A O 1
ATOM 769 N N . LYS A 1 91 ? 4.986 -3.911 -11.781 1.00 81.19 91 LYS A N 1
ATOM 770 C CA . LYS A 1 91 ? 5.937 -3.624 -12.857 1.00 81.19 91 LYS A CA 1
ATOM 771 C C . LYS A 1 91 ? 5.187 -3.728 -14.184 1.00 81.19 91 LYS A C 1
ATOM 773 O O . LYS A 1 91 ? 4.235 -4.498 -14.283 1.00 81.19 91 LYS A O 1
ATOM 778 N N . GLU A 1 92 ? 5.587 -2.937 -15.173 1.00 75.62 92 GLU A N 1
ATOM 779 C CA . GLU A 1 92 ? 5.159 -3.177 -16.553 1.00 75.62 92 GLU A CA 1
ATOM 780 C C . GLU A 1 92 ? 5.651 -4.568 -16.978 1.00 75.62 92 GLU A C 1
ATOM 782 O O . GLU A 1 92 ? 6.743 -4.991 -16.586 1.00 75.62 92 GLU A O 1
ATOM 787 N N . ASP A 1 93 ? 4.807 -5.311 -17.695 1.00 72.31 93 ASP A N 1
ATOM 788 C CA . ASP A 1 93 ? 5.136 -6.657 -18.162 1.00 72.31 93 ASP A CA 1
ATOM 789 C C . ASP A 1 93 ? 6.215 -6.551 -19.245 1.00 72.31 93 ASP A C 1
ATOM 791 O O . ASP A 1 93 ? 5.936 -6.389 -20.432 1.00 72.31 93 ASP A O 1
ATOM 795 N N . PHE A 1 94 ? 7.476 -6.606 -18.823 1.00 74.12 94 PHE A N 1
ATOM 796 C CA . PHE A 1 94 ? 8.608 -6.671 -19.734 1.00 74.12 94 PHE A CA 1
ATOM 797 C C . PHE A 1 94 ? 8.839 -8.125 -20.136 1.00 74.12 94 PHE A C 1
ATOM 799 O O . PHE A 1 94 ? 9.107 -8.985 -19.295 1.00 74.12 94 PHE A O 1
ATOM 806 N N . PHE A 1 95 ? 8.781 -8.405 -21.434 1.00 73.94 95 PHE A N 1
ATOM 807 C CA . PHE A 1 95 ? 9.272 -9.663 -21.975 1.00 73.94 95 PHE A CA 1
ATOM 808 C C . PHE A 1 95 ? 10.779 -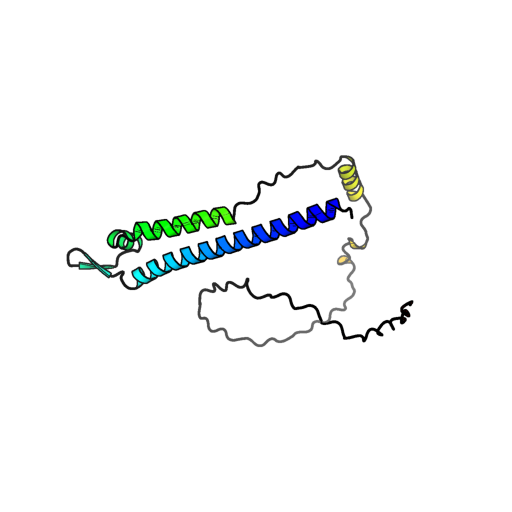9.537 -22.219 1.00 73.94 95 PHE A C 1
ATOM 810 O O . PHE A 1 95 ? 11.250 -8.642 -22.918 1.00 73.94 95 PHE A O 1
ATOM 817 N N . THR A 1 96 ? 11.569 -10.434 -21.634 1.00 75.44 96 THR A N 1
ATOM 818 C CA . THR A 1 96 ? 12.996 -10.530 -21.952 1.00 75.44 96 THR A CA 1
ATOM 819 C C . THR A 1 96 ? 13.157 -11.421 -23.176 1.00 75.44 96 THR A C 1
ATOM 821 O O . THR A 1 96 ? 12.942 -12.631 -23.102 1.00 75.44 96 THR A O 1
ATOM 824 N N . ILE A 1 97 ? 13.550 -10.842 -24.311 1.00 81.56 97 ILE A N 1
ATOM 825 C CA . ILE A 1 97 ? 13.960 -11.634 -25.472 1.00 81.56 97 ILE A CA 1
ATOM 826 C C . ILE A 1 97 ? 15.340 -12.215 -25.160 1.00 81.56 97 ILE A C 1
ATOM 828 O O . ILE A 1 97 ? 16.341 -11.502 -25.168 1.00 81.56 97 ILE A O 1
ATOM 832 N N . ASN A 1 98 ? 15.406 -13.519 -24.886 1.00 78.31 98 ASN A N 1
ATOM 833 C CA . ASN A 1 98 ? 16.682 -14.217 -24.783 1.00 78.31 98 ASN A CA 1
ATOM 834 C C . ASN A 1 98 ? 17.246 -14.430 -26.193 1.00 78.31 98 ASN A C 1
ATOM 836 O O . ASN A 1 98 ? 17.014 -15.461 -26.829 1.00 78.31 98 ASN A O 1
ATOM 840 N N . THR A 1 99 ? 17.955 -13.431 -26.711 1.00 82.12 99 THR A N 1
ATOM 841 C CA . THR A 1 99 ? 18.725 -13.597 -27.939 1.00 82.12 99 THR A CA 1
ATOM 842 C C . THR A 1 99 ? 19.877 -14.544 -27.629 1.00 82.12 99 THR A C 1
ATOM 844 O O . THR A 1 99 ? 20.797 -14.190 -26.889 1.00 82.12 99 THR A O 1
ATOM 847 N N . GLN A 1 100 ? 19.825 -15.768 -28.158 1.00 83.12 100 GLN A N 1
ATOM 848 C CA . GLN A 1 100 ? 20.930 -16.706 -27.995 1.00 83.12 100 GLN A CA 1
ATOM 849 C C . GLN A 1 100 ? 22.229 -16.056 -28.481 1.00 83.12 100 GLN A C 1
ATOM 851 O O . GLN A 1 100 ? 22.263 -15.457 -29.554 1.00 83.12 100 GLN A O 1
ATOM 856 N N . LEU A 1 101 ? 23.304 -16.207 -27.704 1.00 80.50 101 LEU A N 1
ATOM 857 C CA . LEU A 1 101 ? 24.617 -15.701 -28.090 1.00 80.50 101 LEU A CA 1
ATOM 858 C C . LEU A 1 101 ? 25.007 -16.266 -29.461 1.00 80.50 101 LEU A C 1
ATOM 860 O O . LEU A 1 101 ? 25.048 -17.495 -29.615 1.00 80.50 101 LEU A O 1
ATOM 864 N N . ALA A 1 102 ? 25.304 -15.374 -30.413 1.00 85.62 102 ALA A N 1
ATOM 865 C CA . ALA A 1 102 ? 25.684 -15.738 -31.772 1.00 85.62 102 ALA A CA 1
ATOM 866 C C . ALA A 1 102 ? 26.848 -16.751 -31.764 1.00 85.62 102 ALA A C 1
ATOM 868 O O . ALA A 1 102 ? 27.750 -16.634 -30.923 1.00 85.62 102 ALA A O 1
ATOM 869 N N . PRO A 1 103 ? 26.870 -17.738 -32.682 1.00 85.38 103 PRO A N 1
ATOM 870 C CA . PRO A 1 103 ? 27.943 -18.735 -32.753 1.00 85.38 103 PRO A CA 1
ATOM 871 C C . PRO A 1 103 ? 29.341 -18.109 -32.811 1.00 85.38 103 PRO A C 1
ATOM 873 O O . PRO A 1 103 ? 30.266 -18.596 -32.165 1.00 85.38 103 PRO A O 1
ATOM 876 N N . GLU A 1 104 ? 29.467 -16.978 -33.504 1.00 86.62 104 GLU A N 1
ATOM 877 C CA . GLU A 1 104 ? 30.710 -16.222 -33.631 1.00 86.62 104 GLU A CA 1
ATOM 878 C C . GLU A 1 104 ? 31.181 -15.621 -32.298 1.00 86.62 104 GLU A C 1
ATOM 880 O O . GLU A 1 104 ? 32.354 -15.726 -31.948 1.00 86.62 104 GLU A O 1
ATOM 885 N N . ALA A 1 105 ? 30.271 -15.086 -31.480 1.00 86.69 105 ALA A N 1
ATOM 886 C CA . ALA A 1 105 ? 30.614 -14.584 -30.150 1.00 86.69 105 ALA A CA 1
ATOM 887 C C . ALA A 1 105 ? 31.003 -15.723 -29.190 1.00 86.69 105 ALA A C 1
ATOM 889 O O . ALA A 1 105 ? 31.932 -15.580 -28.392 1.00 86.69 105 ALA A O 1
ATOM 890 N N . ARG A 1 106 ? 30.361 -16.896 -29.305 1.00 88.25 106 ARG A N 1
ATOM 891 C CA . ARG A 1 106 ? 30.781 -18.108 -28.572 1.00 88.25 106 ARG A CA 1
ATOM 892 C C . ARG A 1 106 ? 32.194 -18.533 -28.970 1.00 88.25 106 ARG A C 1
ATOM 894 O O . ARG A 1 106 ? 32.995 -18.911 -28.115 1.00 88.25 106 ARG A O 1
ATOM 901 N N . GLU A 1 107 ? 32.501 -18.464 -30.260 1.00 91.19 107 GLU A N 1
ATOM 902 C CA . GLU A 1 107 ? 33.825 -18.751 -30.799 1.00 91.19 107 GLU A CA 1
ATOM 903 C C . GLU A 1 107 ? 34.881 -17.746 -30.333 1.00 91.19 107 GLU A C 1
ATOM 905 O O . GLU A 1 107 ? 35.959 -18.161 -29.905 1.00 91.19 107 GLU A O 1
ATOM 910 N N . ALA A 1 108 ? 34.575 -16.452 -30.353 1.00 89.88 108 ALA A N 1
ATOM 911 C CA . ALA A 1 108 ? 35.476 -15.409 -29.882 1.00 89.88 108 ALA A CA 1
ATOM 912 C C . ALA A 1 108 ? 35.820 -15.589 -28.395 1.00 89.88 108 ALA A C 1
ATOM 914 O O . ALA A 1 108 ? 36.997 -15.595 -28.037 1.00 89.88 108 ALA A O 1
ATOM 915 N N . ILE A 1 109 ? 34.821 -15.844 -27.538 1.00 89.00 109 ILE A N 1
ATOM 916 C CA . ILE A 1 109 ? 35.039 -16.142 -26.111 1.00 89.00 109 ILE A CA 1
ATOM 917 C C . ILE A 1 109 ? 35.918 -17.383 -25.949 1.00 89.00 109 ILE A C 1
ATOM 919 O O . ILE A 1 109 ? 36.848 -17.388 -25.142 1.00 89.00 109 ILE A O 1
ATOM 923 N N . ARG A 1 110 ? 35.646 -18.442 -26.720 1.00 90.94 110 ARG A N 1
ATOM 924 C CA . ARG A 1 110 ? 36.464 -19.656 -26.701 1.00 90.94 110 ARG A CA 1
ATOM 925 C C . ARG A 1 110 ? 37.913 -19.348 -27.081 1.00 90.94 110 ARG A C 1
ATOM 927 O O . ARG A 1 110 ? 38.797 -19.787 -26.361 1.00 90.94 110 ARG A O 1
ATOM 934 N N . LYS A 1 111 ? 38.166 -18.588 -28.151 1.00 90.19 111 LYS A N 1
ATOM 935 C CA . LYS A 1 111 ? 39.525 -18.201 -28.579 1.00 90.19 111 LYS A CA 1
ATOM 936 C C . LYS A 1 111 ? 40.232 -17.341 -27.530 1.00 90.19 111 LYS A C 1
ATOM 938 O O . LYS A 1 111 ? 41.381 -17.613 -27.208 1.00 90.19 111 LYS A O 1
ATOM 943 N N . ALA A 1 112 ? 39.532 -16.376 -26.940 1.00 86.00 112 ALA A N 1
ATOM 944 C CA . ALA A 1 112 ? 40.083 -15.496 -25.912 1.00 86.00 112 ALA A CA 1
ATOM 945 C C . ALA A 1 112 ? 40.533 -16.255 -24.652 1.00 86.00 112 ALA A C 1
ATOM 947 O O . ALA A 1 112 ? 41.537 -15.896 -24.049 1.00 86.00 112 ALA A O 1
ATOM 948 N N . ARG A 1 113 ? 39.848 -17.346 -24.274 1.00 84.75 113 ARG A N 1
ATOM 949 C CA . ARG A 1 113 ? 40.260 -18.197 -23.138 1.00 84.75 113 ARG A CA 1
ATOM 950 C C . ARG A 1 113 ? 41.613 -18.881 -23.337 1.00 84.75 113 ARG A C 1
ATOM 952 O O . ARG A 1 113 ? 42.244 -19.244 -22.348 1.00 84.75 113 ARG A O 1
ATOM 959 N N . PHE A 1 114 ? 42.019 -19.084 -24.587 1.00 84.94 114 PHE A N 1
ATOM 960 C CA . PHE A 1 114 ? 43.298 -19.698 -24.944 1.00 84.94 114 PHE A CA 1
ATOM 961 C C . PHE A 1 114 ? 44.354 -18.675 -25.371 1.00 84.94 114 PHE A C 1
ATOM 963 O O . PHE A 1 114 ? 45.471 -19.073 -25.678 1.00 84.94 114 PHE A O 1
ATOM 970 N N . ALA A 1 115 ? 44.017 -17.384 -25.409 1.00 85.19 115 ALA A N 1
ATOM 971 C CA . ALA A 1 115 ? 44.991 -16.341 -25.681 1.00 85.19 115 ALA A CA 1
ATOM 972 C C . ALA A 1 115 ? 45.958 -16.185 -24.500 1.00 85.19 115 ALA A C 1
ATOM 974 O O . ALA A 1 115 ? 45.609 -16.462 -23.345 1.00 85.19 115 ALA A O 1
ATOM 975 N N . ASP A 1 116 ? 47.166 -15.713 -24.797 1.00 83.38 116 ASP A N 1
ATOM 976 C CA . ASP A 1 116 ? 48.150 -15.400 -23.772 1.00 83.38 116 ASP A CA 1
ATOM 977 C C . ASP A 1 116 ? 47.589 -14.339 -22.827 1.00 83.38 116 ASP A C 1
ATOM 979 O O . ASP A 1 116 ? 47.078 -13.290 -23.229 1.00 83.38 116 ASP A O 1
ATOM 983 N N . LYS A 1 117 ? 47.649 -14.645 -21.536 1.00 80.62 117 LYS A N 1
ATOM 984 C CA . LYS A 1 117 ? 47.145 -13.760 -20.492 1.00 80.62 117 LYS A CA 1
ATOM 985 C C . LYS A 1 117 ? 48.069 -12.541 -20.405 1.00 80.62 117 LYS A C 1
ATOM 987 O O . LYS A 1 117 ? 49.289 -12.724 -20.397 1.00 80.62 117 LYS A O 1
ATOM 992 N N . PRO A 1 118 ? 47.539 -11.309 -20.311 1.00 79.56 118 PRO A N 1
ATOM 993 C CA . PRO A 1 118 ? 48.386 -10.134 -20.161 1.00 79.56 118 PRO A CA 1
ATOM 994 C C . PRO A 1 118 ? 49.157 -10.210 -18.839 1.00 79.56 118 PRO A C 1
ATOM 996 O O . PRO A 1 118 ? 48.630 -10.701 -17.836 1.00 79.56 118 PRO A O 1
ATOM 999 N N . LEU A 1 119 ? 50.380 -9.673 -18.813 1.00 68.44 119 LEU A N 1
ATOM 1000 C CA . LEU A 1 119 ? 51.244 -9.650 -17.621 1.00 68.44 119 LEU A CA 1
ATOM 1001 C C . LEU A 1 119 ? 50.572 -8.994 -16.402 1.00 68.44 119 LEU A C 1
ATOM 1003 O O . LEU A 1 119 ? 50.899 -9.334 -15.274 1.00 68.44 119 LEU A O 1
ATOM 1007 N N . SER A 1 120 ? 49.585 -8.116 -16.615 1.00 74.19 120 SER A N 1
ATOM 1008 C CA . SER A 1 120 ? 48.774 -7.502 -15.553 1.00 74.19 120 SER A CA 1
ATOM 1009 C C . SER A 1 120 ? 47.897 -8.490 -14.776 1.00 74.19 120 SER A C 1
ATOM 1011 O O . SER A 1 120 ? 47.423 -8.163 -13.695 1.00 74.19 120 SER A O 1
ATOM 1013 N N . SER A 1 121 ? 47.643 -9.674 -15.338 1.00 73.50 121 SER A N 1
ATOM 1014 C CA . SER A 1 121 ? 46.896 -10.763 -14.696 1.00 73.50 121 SER A CA 1
ATOM 1015 C C . SER A 1 121 ? 47.806 -11.826 -14.077 1.00 73.50 121 SER A C 1
ATOM 1017 O O . SER A 1 121 ? 47.312 -12.765 -13.452 1.00 73.50 121 SER A O 1
ATOM 1019 N N . ALA A 1 122 ? 49.126 -11.698 -14.258 1.00 75.56 122 ALA A N 1
ATOM 1020 C CA . ALA A 1 122 ? 50.084 -12.537 -13.564 1.00 75.56 122 ALA A CA 1
ATOM 1021 C C . ALA A 1 122 ? 50.113 -12.136 -12.084 1.00 75.56 122 ALA A C 1
ATOM 1023 O O . ALA A 1 122 ? 50.240 -10.961 -11.749 1.00 75.56 122 ALA A O 1
ATOM 1024 N N . ASP A 1 123 ? 49.997 -13.123 -11.201 1.00 75.06 123 ASP A N 1
ATOM 1025 C CA . ASP A 1 123 ? 50.168 -12.925 -9.767 1.00 75.06 123 ASP A CA 1
ATOM 1026 C C . ASP A 1 123 ? 51.654 -12.675 -9.463 1.00 75.06 123 ASP A C 1
ATOM 1028 O O . ASP A 1 123 ? 52.474 -13.598 -9.422 1.00 75.06 123 ASP A O 1
ATOM 1032 N N . LEU A 1 124 ? 52.007 -11.397 -9.306 1.00 70.69 124 LEU A N 1
ATOM 1033 C CA . LEU A 1 124 ? 53.365 -10.954 -8.994 1.00 70.69 124 LEU A CA 1
ATOM 1034 C C . LEU A 1 124 ? 53.674 -11.032 -7.491 1.00 70.69 124 LEU A C 1
ATOM 1036 O O . LEU A 1 124 ? 54.810 -10.764 -7.101 1.00 70.69 124 LEU A O 1
ATOM 1040 N N . SER A 1 125 ? 52.724 -11.439 -6.637 1.00 69.00 125 SER A N 1
ATOM 1041 C CA . SER A 1 125 ? 52.942 -11.542 -5.187 1.00 69.00 125 SER A CA 1
ATOM 1042 C C . SER A 1 125 ? 54.035 -12.551 -4.815 1.00 69.00 125 SER A C 1
ATOM 1044 O O . SER A 1 125 ? 54.596 -12.481 -3.725 1.00 69.00 125 SER A O 1
ATOM 1046 N N . ARG A 1 126 ? 54.406 -13.458 -5.729 1.00 62.84 126 ARG A N 1
ATOM 1047 C CA . ARG A 1 126 ? 55.520 -14.409 -5.553 1.00 62.84 126 ARG A CA 1
ATOM 1048 C C . ARG A 1 126 ? 56.903 -13.838 -5.895 1.00 62.84 126 ARG A C 1
ATOM 1050 O O . ARG A 1 126 ? 57.888 -14.546 -5.714 1.00 62.84 126 ARG A O 1
ATOM 1057 N N . LEU A 1 127 ? 56.995 -12.596 -6.382 1.00 64.38 127 LEU A N 1
ATOM 1058 C CA . LEU A 1 127 ? 58.262 -11.925 -6.718 1.00 64.38 127 LEU A CA 1
ATOM 1059 C C . LEU A 1 127 ? 58.852 -11.100 -5.558 1.00 64.38 127 LEU A C 1
ATOM 1061 O O . LEU A 1 127 ? 59.885 -10.454 -5.725 1.00 64.38 127 LEU A O 1
ATOM 1065 N N . LEU A 1 128 ? 58.221 -11.105 -4.382 1.00 57.16 128 LEU A N 1
ATOM 1066 C CA . LEU A 1 128 ? 58.594 -10.234 -3.269 1.00 57.16 128 LEU A CA 1
ATOM 1067 C C . LEU A 1 128 ? 59.677 -10.860 -2.375 1.00 57.16 128 LEU A C 1
ATOM 1069 O O . LEU A 1 128 ? 59.391 -11.514 -1.378 1.00 57.16 128 LEU A O 1
ATOM 1073 N N . CYS A 1 129 ? 60.934 -10.571 -2.712 1.00 57.56 129 CYS A N 1
ATOM 1074 C CA . CYS A 1 129 ? 62.019 -10.407 -1.737 1.00 57.56 129 CYS A CA 1
ATOM 1075 C C . CYS A 1 129 ? 62.457 -8.929 -1.645 1.00 57.56 129 CYS A C 1
ATOM 1077 O O . CYS A 1 129 ? 63.642 -8.653 -1.480 1.00 57.56 129 CYS A O 1
ATOM 1079 N N . SER A 1 130 ? 61.538 -7.966 -1.790 1.00 59.28 130 SER A N 1
ATOM 1080 C CA . SER A 1 130 ? 61.819 -6.561 -1.454 1.00 59.28 130 SER A CA 1
ATOM 1081 C C . SER A 1 130 ? 61.144 -6.210 -0.130 1.00 59.28 130 SER A C 1
ATOM 1083 O O . SER A 1 130 ? 59.940 -5.953 -0.074 1.00 59.28 130 SER A O 1
ATOM 1085 N N . ASP A 1 131 ? 61.935 -6.270 0.932 1.00 60.53 131 ASP A N 1
ATOM 1086 C CA . ASP A 1 131 ? 61.571 -5.953 2.309 1.00 60.53 131 ASP A CA 1
ATOM 1087 C C . ASP A 1 131 ? 61.591 -4.429 2.533 1.00 60.53 131 ASP A C 1
ATOM 1089 O O . ASP A 1 131 ? 62.595 -3.853 2.949 1.00 60.53 131 ASP A O 1
ATOM 1093 N N . ASN A 1 132 ? 60.500 -3.748 2.169 1.00 62.22 132 ASN A N 1
ATOM 1094 C CA . ASN A 1 132 ? 60.386 -2.287 2.276 1.00 62.22 132 ASN A CA 1
ATOM 1095 C C . ASN A 1 132 ? 59.073 -1.840 2.952 1.00 62.22 132 ASN A C 1
ATOM 1097 O O . ASN A 1 132 ? 58.560 -0.763 2.645 1.00 62.22 132 ASN A O 1
ATOM 1101 N N . THR A 1 133 ? 58.504 -2.646 3.853 1.00 62.41 133 THR A N 1
ATOM 1102 C CA . THR A 1 133 ? 57.278 -2.263 4.578 1.00 62.41 133 THR A CA 1
ATOM 1103 C C . THR A 1 133 ? 57.640 -1.611 5.912 1.00 62.41 133 THR A C 1
ATOM 1105 O O . THR A 1 133 ? 58.401 -2.175 6.692 1.00 62.41 133 THR A O 1
ATOM 1108 N N . VAL A 1 134 ? 57.100 -0.418 6.175 1.00 55.97 134 VAL A N 1
ATOM 1109 C CA . VAL A 1 134 ? 57.211 0.285 7.463 1.00 55.97 134 VAL A CA 1
ATOM 1110 C C . VAL A 1 134 ? 55.812 0.368 8.066 1.00 55.97 134 VAL A C 1
ATOM 1112 O O . VAL A 1 134 ? 54.918 0.949 7.450 1.00 55.97 134 VAL A O 1
ATOM 1115 N N . ASP A 1 135 ? 55.625 -0.205 9.254 1.00 49.88 135 ASP A N 1
ATOM 1116 C CA . ASP A 1 135 ? 54.355 -0.168 9.983 1.00 49.88 135 ASP A CA 1
ATOM 1117 C C . ASP A 1 135 ? 54.242 1.109 10.825 1.00 49.88 135 ASP A C 1
ATOM 1119 O O . ASP A 1 135 ? 55.109 1.415 11.646 1.00 49.88 135 ASP A O 1
ATOM 1123 N N . PHE A 1 136 ? 53.138 1.840 10.659 1.00 47.56 136 PHE A N 1
ATOM 1124 C CA . PHE A 1 136 ? 52.774 2.964 11.520 1.00 47.56 136 PHE A CA 1
ATOM 1125 C C . PHE A 1 136 ? 51.598 2.566 12.411 1.00 47.56 136 PHE A C 1
ATOM 1127 O O . PHE A 1 136 ? 50.495 2.308 11.932 1.00 47.56 136 PHE A O 1
ATOM 1134 N N . THR A 1 137 ? 51.816 2.551 13.723 1.00 49.84 137 THR A N 1
ATOM 1135 C CA . THR A 1 137 ? 50.762 2.317 14.715 1.00 49.84 137 THR A CA 1
ATOM 1136 C C . THR A 1 137 ? 50.108 3.641 15.111 1.00 49.84 137 THR A C 1
ATOM 1138 O O . THR A 1 137 ? 50.748 4.476 15.751 1.00 49.84 137 THR A O 1
ATOM 1141 N N . LEU A 1 138 ? 48.832 3.831 14.763 1.00 49.53 138 LEU A N 1
ATOM 1142 C CA . LEU A 1 138 ? 48.010 4.939 15.256 1.00 49.53 138 LEU A CA 1
ATOM 1143 C C . LEU A 1 138 ? 47.202 4.472 16.475 1.00 49.53 138 LEU A C 1
ATOM 1145 O O . LEU A 1 138 ? 46.291 3.657 16.351 1.00 49.53 138 LEU A O 1
ATOM 1149 N N . THR A 1 139 ? 47.539 4.986 17.656 1.00 45.88 139 THR A N 1
ATOM 1150 C CA . THR A 1 139 ? 46.839 4.680 18.910 1.00 45.88 139 THR A CA 1
ATOM 1151 C C . THR A 1 139 ? 45.501 5.423 18.961 1.00 45.88 139 THR A C 1
ATOM 1153 O O . THR A 1 139 ? 45.476 6.646 19.090 1.00 45.88 139 THR A O 1
ATOM 1156 N N . GLN A 1 140 ? 44.385 4.698 18.875 1.00 49.47 140 GLN A N 1
ATOM 1157 C CA . GLN A 1 140 ? 43.037 5.237 19.076 1.00 49.47 140 GLN A CA 1
ATOM 1158 C C . GLN A 1 140 ? 42.616 5.052 20.542 1.00 49.47 140 GLN A C 1
ATOM 1160 O O . GLN A 1 140 ? 42.698 3.948 21.078 1.00 49.47 140 GLN A O 1
ATOM 1165 N N . ALA A 1 141 ? 42.180 6.130 21.198 1.00 47.62 141 ALA A N 1
ATOM 1166 C CA . ALA A 1 141 ? 41.606 6.074 22.545 1.00 47.62 141 ALA A CA 1
ATOM 1167 C C . ALA A 1 141 ? 40.134 5.599 22.500 1.00 47.62 141 ALA A C 1
ATOM 1169 O O . ALA A 1 141 ? 39.443 5.887 21.517 1.00 47.62 141 ALA A O 1
ATOM 1170 N N . PRO A 1 142 ? 39.645 4.878 23.528 1.00 46.31 142 PRO A N 1
ATOM 1171 C CA . PRO A 1 142 ? 38.331 4.243 23.510 1.00 46.31 142 PRO A CA 1
ATOM 1172 C C . PRO A 1 142 ? 37.212 5.252 23.807 1.00 46.31 142 PRO A C 1
ATOM 1174 O O . PRO A 1 142 ? 37.338 6.081 24.705 1.00 46.31 142 PRO A O 1
ATOM 1177 N N . ALA A 1 143 ? 36.115 5.166 23.053 1.00 47.47 143 ALA A N 1
ATOM 1178 C CA . ALA A 1 143 ? 34.873 5.873 23.349 1.00 47.47 143 ALA A CA 1
ATOM 1179 C C . ALA A 1 143 ? 33.991 4.990 24.245 1.00 47.47 143 ALA A C 1
ATOM 1181 O O . ALA A 1 143 ? 33.638 3.876 23.853 1.00 47.47 143 ALA A O 1
ATOM 1182 N N . ASP A 1 144 ? 33.660 5.494 25.436 1.00 45.25 144 ASP A N 1
ATOM 1183 C CA . ASP A 1 144 ? 32.660 4.911 26.332 1.00 45.25 144 ASP A CA 1
ATOM 1184 C C . ASP A 1 144 ? 31.288 4.880 25.647 1.00 45.25 144 ASP A C 1
ATOM 1186 O O . ASP A 1 144 ? 30.853 5.851 25.024 1.00 45.25 144 ASP A O 1
ATOM 1190 N N . GLN A 1 145 ? 30.626 3.728 25.742 1.00 45.44 145 GLN A N 1
ATOM 1191 C CA . GLN A 1 145 ? 29.364 3.422 25.083 1.00 45.44 145 GLN A CA 1
ATOM 1192 C C . GLN A 1 145 ? 28.334 3.052 26.155 1.00 45.44 145 GLN A C 1
ATOM 1194 O O . GLN A 1 145 ? 28.191 1.881 26.510 1.00 45.44 145 GLN A O 1
ATOM 1199 N N . ASP A 1 146 ? 27.615 4.056 26.655 1.00 42.75 146 ASP A N 1
ATOM 1200 C CA . ASP A 1 146 ? 26.354 3.844 27.361 1.00 42.75 146 ASP A CA 1
ATOM 1201 C C . ASP A 1 146 ? 25.272 3.507 26.329 1.00 42.75 146 ASP A C 1
ATOM 1203 O O . ASP A 1 146 ? 25.088 4.197 25.323 1.00 42.75 146 ASP A O 1
ATOM 1207 N N . LYS A 1 147 ? 24.609 2.373 26.553 1.00 42.84 147 LYS A N 1
ATOM 1208 C CA . LYS A 1 147 ? 23.559 1.835 25.696 1.00 42.84 147 LYS A CA 1
ATOM 1209 C C . LYS A 1 147 ? 22.207 2.350 26.165 1.00 42.84 147 LYS A C 1
ATOM 1211 O O . LYS A 1 147 ? 21.798 2.000 27.265 1.00 42.84 147 LYS A O 1
ATOM 1216 N N . ASP A 1 148 ? 21.495 3.037 25.281 1.00 41.28 148 ASP A N 1
ATOM 1217 C CA . ASP A 1 148 ? 20.036 3.013 25.272 1.00 41.28 148 ASP A CA 1
ATOM 1218 C C . ASP A 1 148 ? 19.565 2.581 23.881 1.00 41.28 148 ASP A C 1
ATOM 1220 O O . ASP A 1 148 ? 19.921 3.147 22.846 1.00 41.28 148 ASP A O 1
ATOM 1224 N N . GLU A 1 149 ? 18.846 1.466 23.881 1.00 52.50 149 GLU A N 1
ATOM 1225 C CA . GLU A 1 149 ? 18.386 0.716 22.722 1.00 52.50 149 GLU A CA 1
ATOM 1226 C C . GLU A 1 149 ? 17.061 1.317 22.239 1.00 52.50 149 GLU A C 1
ATOM 1228 O O . GLU A 1 149 ? 15.987 0.765 22.467 1.00 52.50 149 GLU A O 1
ATOM 1233 N N . ASP A 1 150 ? 17.136 2.473 21.576 1.00 45.72 150 ASP A N 1
ATOM 1234 C CA . ASP A 1 150 ? 16.003 3.017 20.834 1.00 45.72 150 ASP A CA 1
ATOM 1235 C C . ASP A 1 150 ? 16.016 2.477 19.400 1.00 45.72 150 ASP A C 1
ATOM 1237 O O . ASP A 1 150 ? 16.941 2.674 18.613 1.00 45.72 150 ASP A O 1
ATOM 1241 N N . ASN A 1 151 ? 14.953 1.740 19.092 1.00 43.47 151 ASN A N 1
ATOM 1242 C CA . ASN A 1 151 ? 14.642 1.121 17.813 1.00 43.47 151 ASN A CA 1
ATOM 1243 C C . ASN A 1 151 ? 14.683 2.149 16.666 1.00 43.47 151 ASN A C 1
ATOM 1245 O O . ASN A 1 151 ? 13.724 2.889 16.430 1.00 43.47 151 ASN A O 1
ATOM 1249 N N . ASP A 1 152 ? 15.808 2.166 15.958 1.00 46.12 152 ASP A N 1
ATOM 1250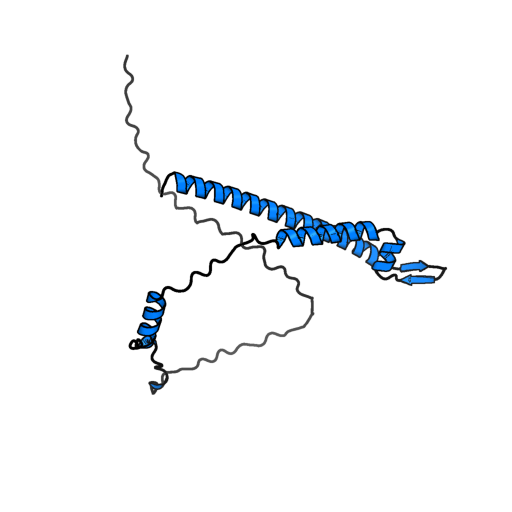 C CA . ASP A 1 152 ? 16.087 3.026 14.819 1.00 46.12 152 ASP A CA 1
ATOM 1251 C C . ASP A 1 152 ? 15.230 2.628 13.603 1.00 46.12 152 ASP A C 1
ATOM 1253 O O . ASP A 1 152 ? 15.543 1.709 12.845 1.00 46.12 152 ASP A O 1
ATOM 1257 N N . LEU A 1 153 ? 14.116 3.337 13.406 1.00 52.22 153 LEU A N 1
ATOM 1258 C CA . LEU A 1 153 ? 13.475 3.473 12.097 1.00 52.22 153 LEU A CA 1
ATOM 1259 C C . LEU A 1 153 ? 13.812 4.847 11.502 1.00 52.22 153 LEU A C 1
ATOM 1261 O O . LEU A 1 153 ? 12.920 5.584 11.073 1.00 52.22 153 LEU A O 1
ATOM 1265 N N . SER A 1 154 ? 15.098 5.204 11.469 1.00 53.50 154 SER A N 1
ATOM 1266 C CA . SER A 1 154 ? 15.610 6.287 10.633 1.00 53.50 154 SER A CA 1
ATOM 1267 C C . SER A 1 154 ? 15.361 5.947 9.166 1.00 53.50 154 SER A C 1
ATOM 1269 O O . SER A 1 154 ? 16.062 5.166 8.516 1.00 53.50 154 SER A O 1
ATOM 1271 N N . ASN A 1 155 ? 14.295 6.538 8.637 1.00 55.06 155 ASN A N 1
ATOM 1272 C CA . ASN A 1 155 ? 13.992 6.582 7.220 1.00 55.06 155 ASN A CA 1
ATOM 1273 C C . ASN A 1 155 ? 14.989 7.545 6.548 1.00 55.06 155 ASN A C 1
ATOM 1275 O O . ASN A 1 155 ? 14.660 8.687 6.249 1.00 55.06 155 ASN A O 1
ATOM 1279 N N . LYS A 1 156 ? 16.234 7.093 6.379 1.00 53.53 156 LYS A N 1
ATOM 1280 C CA . LYS A 1 156 ? 17.377 7.873 5.874 1.00 53.53 156 LYS A CA 1
ATOM 1281 C C . LYS A 1 156 ? 17.432 8.043 4.348 1.00 53.53 156 LYS A C 1
ATOM 1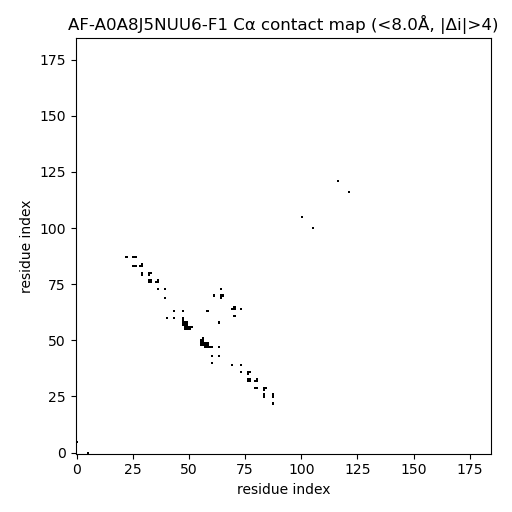283 O O . LYS A 1 156 ? 18.516 8.206 3.805 1.00 53.53 156 LYS A O 1
ATOM 1288 N N . ASP A 1 157 ? 16.291 8.012 3.666 1.00 57.31 157 ASP A N 1
ATOM 1289 C CA . ASP A 1 157 ? 16.218 8.126 2.198 1.00 57.31 157 ASP A CA 1
ATOM 1290 C C . ASP A 1 157 ? 15.467 9.383 1.731 1.00 57.31 157 ASP A C 1
ATOM 1292 O O . ASP A 1 157 ? 14.845 9.379 0.677 1.00 57.31 157 ASP A O 1
ATOM 1296 N N . ASP A 1 158 ? 15.520 10.472 2.494 1.00 59.56 158 ASP A N 1
ATOM 1297 C CA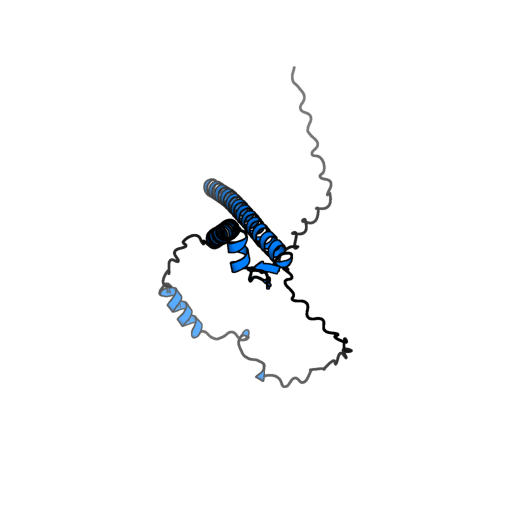 . ASP A 1 158 ? 15.096 11.790 2.021 1.00 59.56 158 ASP A CA 1
ATOM 1298 C C . ASP A 1 158 ? 16.019 12.833 2.655 1.00 59.56 158 ASP A C 1
ATOM 1300 O O . ASP A 1 158 ? 15.924 13.051 3.855 1.00 59.56 158 ASP A O 1
ATOM 1304 N N . LEU A 1 159 ? 16.940 13.406 1.871 1.00 60.59 159 LEU A N 1
ATOM 1305 C CA . LEU A 1 159 ? 17.506 14.768 1.958 1.00 60.59 159 LEU A CA 1
ATOM 1306 C C . LEU A 1 159 ? 18.845 14.838 1.189 1.00 60.59 159 LEU A C 1
ATOM 1308 O O . LEU A 1 159 ? 19.856 15.301 1.708 1.00 60.59 159 LEU A O 1
ATOM 1312 N N . GLU A 1 160 ? 18.865 14.429 -0.080 1.00 59.81 160 GLU A N 1
ATOM 1313 C CA . GLU A 1 160 ? 19.897 14.914 -1.001 1.00 59.81 160 GLU A CA 1
ATOM 1314 C C . GLU A 1 160 ? 19.203 15.695 -2.115 1.00 59.81 160 GLU A C 1
ATOM 1316 O O . GLU A 1 160 ? 18.728 15.152 -3.111 1.00 59.81 160 GLU A O 1
ATOM 1321 N N . MET A 1 161 ? 19.056 17.000 -1.884 1.00 70.69 161 MET A N 1
ATOM 1322 C CA . MET A 1 161 ? 18.683 17.933 -2.940 1.00 70.69 161 MET A CA 1
ATOM 1323 C C . MET A 1 161 ? 19.892 18.060 -3.871 1.00 70.69 161 MET A C 1
ATOM 1325 O O . MET A 1 161 ? 20.980 18.361 -3.373 1.00 70.69 161 MET A O 1
ATOM 1329 N N . PRO A 1 162 ? 19.752 17.867 -5.193 1.00 62.69 162 PRO A N 1
ATOM 1330 C CA . PRO A 1 162 ? 20.861 18.120 -6.097 1.00 62.69 162 PRO A CA 1
ATOM 1331 C C . PRO A 1 162 ? 21.264 19.593 -5.972 1.00 62.69 162 PRO A C 1
ATOM 1333 O O . PRO A 1 162 ? 20.457 20.497 -6.196 1.00 62.69 162 PRO A O 1
ATOM 1336 N N . SER A 1 163 ? 22.512 19.813 -5.559 1.00 68.94 163 SER A N 1
ATOM 1337 C CA . SER A 1 163 ? 23.160 21.122 -5.517 1.00 68.94 163 SER A CA 1
ATOM 1338 C C . SER A 1 163 ? 22.957 21.837 -6.850 1.00 68.94 163 SER A C 1
ATOM 1340 O O . SER A 1 163 ? 23.259 21.271 -7.904 1.00 68.94 163 SER A O 1
ATOM 1342 N N . SER A 1 164 ? 22.479 23.084 -6.807 1.00 68.56 164 SER A N 1
ATOM 1343 C CA . SER A 1 164 ? 22.407 23.943 -7.989 1.00 68.56 164 SER A CA 1
ATOM 1344 C C . SER A 1 164 ? 23.765 23.968 -8.703 1.00 68.56 164 SER A C 1
ATOM 1346 O O . SER A 1 164 ? 24.803 23.990 -8.031 1.00 68.56 164 SER A O 1
ATOM 1348 N N . PRO A 1 165 ? 23.794 23.965 -10.047 1.00 72.06 165 PRO A N 1
ATOM 1349 C CA . PRO A 1 165 ? 25.043 24.110 -10.775 1.00 72.06 165 PRO A CA 1
ATOM 1350 C C . PRO A 1 165 ? 25.681 25.468 -10.440 1.00 72.06 165 PRO A C 1
ATOM 1352 O O . PRO A 1 165 ? 24.958 26.433 -10.169 1.00 72.06 165 PRO A O 1
ATOM 1355 N N . PRO A 1 166 ? 27.021 25.567 -10.444 1.00 69.56 166 PRO A N 1
ATOM 1356 C CA . PRO A 1 166 ? 27.699 26.825 -10.174 1.00 69.56 166 PRO A CA 1
ATOM 1357 C C . PRO A 1 166 ? 27.253 27.883 -11.188 1.00 69.56 166 PRO A C 1
ATOM 1359 O O . PRO A 1 166 ? 27.297 27.649 -12.398 1.00 69.56 166 PRO A O 1
ATOM 1362 N N . CYS A 1 167 ? 26.829 29.048 -10.692 1.00 56.03 167 CYS A N 1
ATOM 1363 C CA . CYS A 1 167 ? 26.602 30.222 -11.526 1.00 56.03 167 CYS A CA 1
ATOM 1364 C C . CYS A 1 167 ? 27.904 30.534 -12.270 1.00 56.03 167 CYS A C 1
ATOM 1366 O O . CYS A 1 167 ? 28.937 30.784 -11.643 1.00 56.03 167 CYS A O 1
ATOM 1368 N N . LEU A 1 168 ? 27.868 30.481 -13.602 1.00 54.34 168 LEU A N 1
ATOM 1369 C CA . LEU A 1 168 ? 28.975 30.960 -14.418 1.00 54.34 168 LEU A CA 1
ATOM 1370 C C . LEU A 1 168 ? 29.208 32.438 -14.102 1.00 54.34 168 LEU A C 1
ATOM 1372 O O . LEU A 1 168 ? 28.259 33.216 -14.053 1.00 54.34 168 LEU A O 1
ATOM 1376 N N . LEU A 1 169 ? 30.479 32.791 -13.889 1.00 51.50 169 LEU A N 1
ATOM 1377 C CA . LEU A 1 169 ? 30.959 34.168 -13.843 1.00 51.50 169 LEU A CA 1
ATOM 1378 C C . LEU A 1 169 ? 30.308 34.977 -14.967 1.00 51.50 169 LEU A C 1
ATOM 1380 O O . LEU A 1 169 ? 30.386 34.570 -16.130 1.00 51.50 169 LEU A O 1
ATOM 1384 N N . ASP A 1 170 ? 29.737 36.128 -14.609 1.00 55.81 170 ASP A N 1
ATOM 1385 C CA . ASP A 1 170 ? 29.339 37.182 -15.535 1.00 55.81 170 ASP A CA 1
ATOM 1386 C C . ASP A 1 170 ? 30.567 37.633 -16.328 1.00 55.81 170 ASP A C 1
ATOM 1388 O O . ASP A 1 170 ? 31.287 38.569 -15.981 1.00 55.81 170 ASP A O 1
ATOM 1392 N N . ARG A 1 171 ? 30.850 36.916 -17.411 1.00 51.34 171 ARG A N 1
ATOM 1393 C CA . ARG A 1 171 ? 31.719 37.405 -18.460 1.00 51.34 171 ARG A CA 1
ATOM 1394 C C . ARG A 1 171 ? 30.860 38.376 -19.249 1.00 51.34 171 ARG A C 1
ATOM 1396 O O . ARG A 1 171 ? 30.005 37.938 -20.017 1.00 51.34 171 ARG A O 1
ATOM 1403 N N . GLU A 1 172 ? 31.070 39.672 -19.022 1.00 55.34 172 GLU A N 1
ATOM 1404 C CA . GLU A 1 172 ? 30.542 40.742 -19.867 1.00 55.34 172 GLU A CA 1
ATOM 1405 C C . GLU A 1 172 ? 30.660 40.316 -21.336 1.00 55.34 172 GLU A C 1
ATOM 1407 O O . GLU A 1 172 ? 31.756 40.203 -21.894 1.00 55.34 172 GLU A O 1
ATOM 1412 N N . SER A 1 173 ? 29.520 40.009 -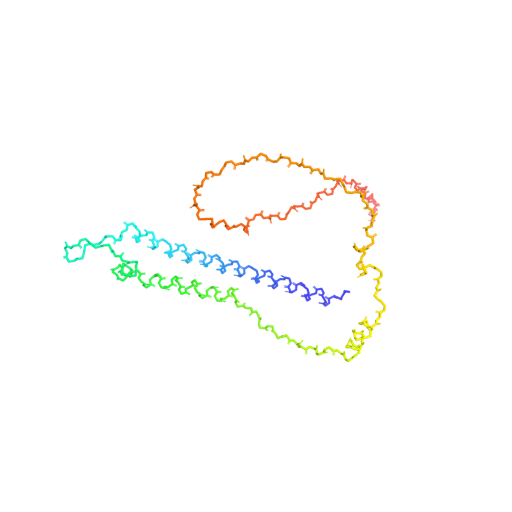21.954 1.00 53.34 173 SER A N 1
ATOM 1413 C CA . SER A 1 173 ? 29.442 39.953 -23.406 1.00 53.34 173 SER A CA 1
ATOM 1414 C C . SER A 1 173 ? 29.624 41.381 -23.905 1.00 53.34 173 SER A C 1
ATOM 1416 O O . SER A 1 173 ? 28.894 42.262 -23.447 1.00 53.34 173 SER A O 1
ATOM 1418 N N . PRO A 1 174 ? 30.534 41.646 -24.855 1.00 55.03 174 PRO A N 1
ATOM 1419 C CA . PRO A 1 174 ? 30.484 42.899 -25.580 1.00 55.03 174 PRO A CA 1
ATOM 1420 C C . PRO A 1 174 ? 29.126 42.945 -26.284 1.00 55.03 174 PRO A C 1
ATOM 1422 O O . PRO A 1 174 ? 28.803 42.054 -27.073 1.00 55.03 174 PRO A O 1
ATOM 1425 N N . LEU A 1 175 ? 28.318 43.955 -25.963 1.00 57.94 175 LEU A N 1
ATOM 1426 C CA . LEU A 1 175 ? 27.111 44.286 -26.713 1.00 57.94 175 LEU A CA 1
ATOM 1427 C C . LEU A 1 175 ? 27.446 44.282 -28.215 1.00 57.94 175 LEU A C 1
ATOM 1429 O O . LEU A 1 175 ? 28.381 44.981 -28.617 1.00 57.94 175 LEU A O 1
ATOM 1433 N N . PRO A 1 176 ? 26.710 43.550 -29.069 1.00 50.03 176 PRO A N 1
ATOM 1434 C CA . PRO A 1 176 ? 26.803 43.794 -30.493 1.00 50.03 176 PRO A CA 1
ATOM 1435 C C . PRO A 1 176 ? 26.236 45.192 -30.752 1.00 50.03 176 PRO A C 1
ATOM 1437 O O . PRO A 1 176 ? 25.041 45.437 -30.586 1.00 50.03 176 PRO A O 1
ATOM 1440 N N . THR A 1 177 ? 27.111 46.122 -31.133 1.00 51.34 177 THR A N 1
ATOM 1441 C CA . THR A 1 177 ? 26.727 47.410 -31.708 1.00 51.34 177 THR A CA 1
ATOM 1442 C C . THR A 1 177 ? 25.775 47.151 -32.869 1.00 51.34 177 THR A C 1
ATOM 1444 O O . THR A 1 177 ? 26.160 46.599 -33.898 1.00 51.34 177 THR A O 1
ATOM 1447 N N . ILE A 1 178 ? 24.520 47.539 -32.681 1.00 60.94 178 ILE A N 1
ATOM 1448 C CA . ILE A 1 178 ? 23.490 47.562 -33.716 1.00 60.94 178 ILE A CA 1
ATOM 1449 C C . ILE A 1 178 ? 23.955 48.545 -34.802 1.00 60.94 178 ILE A C 1
ATOM 1451 O O . ILE A 1 178 ? 24.190 49.713 -34.478 1.00 60.94 178 ILE A O 1
ATOM 1455 N N . PRO A 1 179 ? 24.104 48.149 -36.077 1.00 53.56 179 PRO A N 1
ATOM 1456 C CA . PRO A 1 179 ? 24.238 49.130 -37.140 1.00 53.56 179 PRO A CA 1
ATOM 1457 C C . PRO A 1 179 ? 22.874 49.796 -37.362 1.00 53.56 179 PRO A C 1
ATOM 1459 O O . PRO A 1 179 ? 21.897 49.136 -37.711 1.00 53.56 179 PRO A O 1
ATOM 1462 N N . SER A 1 180 ? 22.806 51.110 -37.139 1.00 55.56 180 SER A N 1
ATOM 1463 C CA . SER A 1 180 ? 21.638 51.935 -37.457 1.00 55.56 180 SER A CA 1
ATOM 1464 C C . SER A 1 180 ? 21.295 51.844 -38.944 1.00 55.56 180 SER A C 1
ATOM 1466 O O . SER A 1 180 ? 22.040 52.334 -39.790 1.00 55.56 180 SER A O 1
ATOM 1468 N N . THR A 1 181 ? 20.141 51.267 -39.268 1.00 59.88 181 THR A N 1
ATOM 1469 C CA . THR A 1 181 ? 19.517 51.395 -40.591 1.00 59.88 181 THR A CA 1
ATOM 1470 C C . THR A 1 181 ? 18.810 52.752 -40.697 1.00 59.88 181 THR A C 1
ATOM 1472 O O . THR A 1 181 ? 17.987 53.055 -39.831 1.00 59.88 181 THR A O 1
ATOM 1475 N N . PRO A 1 182 ? 19.080 53.581 -41.725 1.00 66.00 182 PRO A N 1
ATOM 1476 C CA . PRO A 1 182 ? 18.320 54.805 -41.957 1.00 66.00 182 PRO A CA 1
ATOM 1477 C C . PRO A 1 182 ? 16.956 54.483 -42.591 1.00 66.00 182 PRO A C 1
ATOM 1479 O O . PRO A 1 182 ? 16.860 53.634 -43.478 1.00 66.00 182 PRO A O 1
ATOM 1482 N N . CYS A 1 183 ? 15.900 55.169 -42.143 1.00 52.09 183 CYS A N 1
ATOM 1483 C CA . CYS A 1 183 ? 14.569 55.100 -42.754 1.00 52.09 183 CYS A CA 1
ATOM 1484 C C . CYS A 1 183 ? 14.560 55.802 -44.125 1.00 52.09 183 CYS A C 1
ATOM 1486 O O . CYS A 1 183 ? 15.095 56.910 -44.221 1.00 52.09 183 CYS A O 1
ATOM 1488 N N . PRO A 1 184 ? 13.934 55.226 -45.167 1.00 65.94 184 PRO A N 1
ATOM 1489 C CA . PRO A 1 184 ? 13.694 55.942 -46.415 1.00 65.94 184 PRO A CA 1
ATOM 1490 C C . PRO A 1 184 ? 12.427 56.830 -46.343 1.00 65.94 184 PRO A C 1
ATOM 1492 O O . PRO A 1 184 ? 11.544 56.546 -45.527 1.00 65.94 184 PRO A O 1
ATOM 1495 N N . PRO A 1 185 ? 12.351 57.896 -47.169 1.00 62.19 185 PRO A N 1
ATOM 1496 C CA . PRO A 1 185 ? 11.181 58.769 -47.322 1.00 62.19 185 PRO A CA 1
ATOM 1497 C C . PRO A 1 185 ? 10.057 58.162 -48.174 1.00 62.19 185 PRO A C 1
ATOM 1499 O O . PRO A 1 185 ? 10.351 57.292 -49.028 1.00 62.19 185 PRO A O 1
#

Radius of gyration: 34.33 Å; Cα contacts (8 Å, |Δi|>4): 51; chains: 1; bounding box: 83×78×83 Å

Nearest PDB structures (foldseek):
  8q72-assembly1_J  TM=1.937E-01  e=4.376E+00  Escherichia coli

Foldseek 3Di:
DDPVVVVVVVVVVVVVVVVVVVLVVLVVLLVVLVVVLVVLVVVCVVVQWDQDPNDTDRHDSCVVCVVVVVNVVNVVSVVSNVVSVVVSPDDDPDDDDPPDDDPVNVVVVVVVVPDDDPPVPDDCVVVDPDPDDDDDDDDDDDDDDDDDDDDDPPPVPDDDDPDDDDDPPPPDDPPPDDDDDDDDD

Solvent-accessible surface area (backbone atoms only — not comparable to full-atom values): 12274 Å² total; per-residue (Å²): 139,52,78,63,58,55,52,52,51,52,52,48,52,54,51,50,52,52,52,52,52,52,53,49,51,45,51,51,53,34,53,50,29,51,51,55,50,49,53,54,50,50,51,39,74,75,57,31,66,44,75,56,95,89,39,82,39,76,48,54,71,70,61,44,24,60,75,69,66,42,45,64,59,47,48,52,35,51,50,51,35,50,52,45,51,49,60,74,66,58,68,80,90,75,80,81,81,80,74,74,81,50,70,65,58,55,48,50,55,55,52,58,74,71,46,85,76,58,75,88,75,53,82,62,82,83,71,72,85,76,92,78,86,81,91,80,87,81,89,78,81,87,78,89,78,85,86,79,92,72,86,80,76,76,77,84,86,77,88,82,76,83,74,75,77,81,79,75,77,90,70,81,70,80,75,80,81,76,80,84,79,82,84,83,136

Sequence (185 aa):
MSLEELREQHTEDVNAGNKAQQRLQLRNLRSFAIRQMEEIRDKWRKKKEVIMNGVEKRLQFKQWLEHTGKDVEYASYDASRAEIRYQLNKKEDFFTINTQLAPEAREAIRKARFADKPLSSADLSRLLCSDNTVDFTLTQAPADQDKDEDNDLSNKDDLEMPSSPPCLLDRESPLPTIPSTPCPP

Organism: NCBI:txid485398

Mean predicted aligned error: 19.37 Å

pLDDT: mean 78.89, std 18.19, range [41.28, 98.5]

Secondary structure (DSSP, 8-state):
--HHHHHHHHHHHHHHHHHHHHHHHHHHHHHHHHHHHHHHHHHHHHH-EEEETTEEEE--HHHHHHHHT-HHHHHHHHHHHHHHHHHHH----------PPPHHHHHHHHHHHTSPPPGGGS-GGGG------------PPPPP-------------S--PPPPPPPP----PPP-----PPPP-